Protein AF-A0A7C4CIY7-F1 (afdb_monomer_lite)

Structure (mmCIF, N/CA/C/O backbone):
data_AF-A0A7C4CIY7-F1
#
_entry.id   AF-A0A7C4CIY7-F1
#
loop_
_atom_site.group_PDB
_atom_site.id
_atom_site.type_symbol
_atom_site.label_atom_id
_atom_site.label_alt_id
_atom_site.label_comp_id
_atom_site.label_asym_id
_atom_site.label_entity_id
_atom_site.label_seq_id
_atom_site.pdbx_PDB_ins_code
_atom_site.Cartn_x
_atom_site.Cartn_y
_atom_site.Cartn_z
_atom_site.occupancy
_atom_site.B_iso_or_equiv
_atom_site.auth_seq_id
_atom_site.auth_comp_id
_atom_site.auth_asym_id
_atom_site.auth_atom_id
_atom_site.pdbx_PDB_model_num
ATOM 1 N N . MET A 1 1 ? 24.395 -2.523 17.675 1.00 30.20 1 MET A N 1
ATOM 2 C CA . MET A 1 1 ? 25.020 -1.857 16.516 1.00 30.20 1 MET A CA 1
ATOM 3 C C . MET A 1 1 ? 23.879 -1.523 15.574 1.00 30.20 1 MET A C 1
ATOM 5 O O . MET A 1 1 ? 23.362 -2.413 14.916 1.00 30.20 1 MET A O 1
ATOM 9 N N . GLU A 1 2 ? 23.357 -0.306 15.692 1.00 29.48 2 GLU A N 1
ATOM 10 C CA . GLU A 1 2 ? 22.157 0.151 14.986 1.00 29.48 2 GLU A CA 1
ATOM 11 C C . GLU A 1 2 ? 22.480 0.393 13.511 1.00 29.48 2 GLU A C 1
ATOM 13 O O . GLU A 1 2 ? 23.403 1.140 13.181 1.00 29.48 2 GLU A O 1
ATOM 18 N N . ILE A 1 3 ? 21.722 -0.249 12.625 1.00 30.33 3 ILE A N 1
ATOM 19 C CA . ILE A 1 3 ? 21.785 -0.026 11.183 1.00 30.33 3 ILE A CA 1
ATOM 20 C C . ILE A 1 3 ? 21.101 1.320 10.907 1.00 30.33 3 ILE A C 1
ATOM 22 O O . ILE A 1 3 ? 19.904 1.385 10.664 1.00 30.33 3 ILE A O 1
ATOM 26 N N . LYS A 1 4 ? 21.868 2.415 10.939 1.00 32.00 4 LYS A N 1
ATOM 27 C CA . LYS A 1 4 ? 21.467 3.741 10.421 1.00 32.00 4 LYS A CA 1
ATOM 28 C C . LYS A 1 4 ? 21.505 3.798 8.877 1.00 32.00 4 LYS A C 1
ATOM 30 O O . LYS A 1 4 ? 21.962 4.782 8.305 1.00 32.00 4 LYS A O 1
ATOM 35 N N . GLY A 1 5 ? 21.095 2.722 8.201 1.00 42.28 5 GLY A N 1
ATOM 36 C CA . GLY A 1 5 ? 21.264 2.543 6.750 1.00 42.28 5 GLY A CA 1
ATOM 37 C C . GLY A 1 5 ? 19.981 2.562 5.911 1.00 42.28 5 GLY A C 1
ATOM 38 O O . GLY A 1 5 ? 20.075 2.721 4.702 1.00 42.28 5 GLY A O 1
ATOM 39 N N . ASP A 1 6 ? 18.800 2.416 6.517 1.00 54.28 6 ASP A N 1
ATOM 40 C CA . ASP A 1 6 ? 17.571 2.065 5.779 1.00 54.28 6 ASP A CA 1
ATOM 41 C C . ASP A 1 6 ? 16.813 3.288 5.214 1.00 54.28 6 ASP A C 1
ATOM 43 O O . ASP A 1 6 ? 16.517 3.363 4.021 1.00 54.28 6 ASP A O 1
ATOM 47 N N . GLU A 1 7 ? 16.609 4.338 6.020 1.00 53.19 7 GLU A N 1
ATOM 48 C CA . GLU A 1 7 ? 15.859 5.534 5.586 1.00 53.19 7 GLU A CA 1
ATOM 49 C C . GLU A 1 7 ? 16.530 6.291 4.428 1.00 53.19 7 GLU A C 1
ATOM 51 O O . GLU A 1 7 ? 15.855 6.878 3.579 1.00 53.19 7 GLU A O 1
ATOM 56 N N . ASN A 1 8 ? 17.865 6.259 4.357 1.00 66.75 8 ASN A N 1
ATOM 57 C CA . ASN A 1 8 ? 18.604 6.939 3.297 1.00 66.75 8 ASN A CA 1
ATOM 58 C C . ASN A 1 8 ? 18.444 6.207 1.953 1.00 66.75 8 ASN A C 1
ATOM 60 O O . ASN A 1 8 ? 18.253 6.849 0.923 1.00 66.75 8 ASN A O 1
ATOM 64 N N . CYS A 1 9 ? 18.437 4.870 1.959 1.00 67.62 9 CYS A N 1
ATOM 65 C CA . CYS A 1 9 ? 18.264 4.067 0.748 1.00 67.62 9 CYS A CA 1
ATOM 66 C C . CYS A 1 9 ? 16.842 4.173 0.186 1.00 67.62 9 CYS A C 1
ATOM 68 O O . CYS A 1 9 ? 16.684 4.369 -1.017 1.00 67.62 9 CYS A O 1
ATOM 70 N N . GLN A 1 10 ? 15.806 4.145 1.032 1.00 70.62 10 GLN A N 1
ATOM 71 C CA . GLN A 1 10 ? 14.423 4.331 0.572 1.00 70.62 10 GLN A CA 1
ATOM 72 C C . GLN A 1 10 ? 14.189 5.726 -0.020 1.00 70.62 10 GLN A C 1
ATOM 74 O O . GLN A 1 10 ? 13.543 5.863 -1.062 1.00 70.62 10 GLN A O 1
ATOM 79 N N . LEU A 1 11 ? 14.750 6.770 0.600 1.00 77.88 11 LEU A N 1
ATOM 80 C CA . LEU A 1 11 ? 14.666 8.135 0.079 1.00 77.88 11 LEU A CA 1
ATOM 81 C C . LEU A 1 11 ? 15.401 8.281 -1.261 1.00 77.88 11 LEU A C 1
ATOM 83 O O . LEU A 1 11 ? 14.921 8.980 -2.157 1.00 77.88 11 LEU A O 1
ATOM 87 N N . VAL A 1 12 ? 16.560 7.636 -1.411 1.00 81.44 12 VAL A N 1
ATOM 88 C CA . VAL A 1 12 ? 17.297 7.608 -2.680 1.00 81.44 12 VAL A CA 1
ATOM 89 C C . VAL A 1 12 ? 16.492 6.864 -3.747 1.00 81.44 12 VAL A C 1
ATOM 91 O O . VAL A 1 12 ? 16.321 7.398 -4.840 1.00 81.44 12 VAL A O 1
ATOM 94 N N . LEU A 1 13 ? 15.922 5.699 -3.431 1.00 81.00 13 LEU A N 1
ATOM 95 C CA . LEU A 1 13 ? 15.099 4.936 -4.369 1.00 81.00 13 LEU A CA 1
ATOM 96 C C . LEU A 1 13 ? 13.866 5.731 -4.819 1.00 81.00 13 LEU A C 1
ATOM 98 O O . LEU A 1 13 ? 13.578 5.804 -6.011 1.00 81.00 13 LEU A O 1
ATOM 102 N N . TYR A 1 14 ? 13.191 6.414 -3.892 1.00 82.88 14 TYR A N 1
ATOM 103 C CA . TYR A 1 14 ? 12.088 7.322 -4.208 1.00 82.88 14 TYR A CA 1
ATOM 104 C C . TYR A 1 14 ? 12.504 8.431 -5.188 1.00 82.88 14 TYR A C 1
ATOM 106 O O . TYR A 1 14 ? 11.790 8.707 -6.158 1.00 82.88 14 TYR A O 1
ATOM 114 N N . LYS A 1 15 ? 13.668 9.059 -4.968 1.00 83.38 15 LYS A N 1
ATOM 115 C CA . LYS A 1 15 ? 14.205 10.088 -5.874 1.00 83.38 15 LYS A CA 1
ATOM 116 C C . LYS A 1 15 ? 14.489 9.521 -7.262 1.00 83.38 15 LYS A C 1
ATOM 118 O O . LYS A 1 15 ? 14.136 10.166 -8.245 1.00 83.38 15 LYS A O 1
ATOM 123 N N . ILE A 1 16 ? 15.066 8.321 -7.340 1.00 84.88 16 ILE A N 1
ATOM 124 C CA . ILE A 1 16 ? 15.353 7.646 -8.612 1.00 84.88 16 ILE A CA 1
ATOM 125 C C . ILE A 1 16 ? 14.057 7.362 -9.361 1.00 84.88 16 ILE A C 1
ATOM 127 O O . ILE A 1 16 ? 13.938 7.746 -10.519 1.00 84.88 16 ILE A O 1
ATOM 131 N N . ILE A 1 17 ? 13.066 6.753 -8.706 1.00 84.94 17 ILE A N 1
ATOM 132 C CA . ILE A 1 17 ? 11.775 6.468 -9.338 1.00 84.94 17 ILE A CA 1
ATOM 133 C C . ILE A 1 17 ? 11.135 7.770 -9.831 1.00 84.94 17 ILE A C 1
ATOM 135 O O . ILE A 1 17 ? 10.743 7.858 -10.990 1.00 84.94 17 ILE A O 1
ATOM 139 N N . SER A 1 18 ? 11.113 8.815 -9.002 1.00 84.06 18 SER A N 1
ATOM 140 C CA . SER A 1 18 ? 10.579 10.129 -9.389 1.00 84.06 18 SER A CA 1
ATOM 141 C C . SER A 1 18 ? 11.291 10.706 -10.618 1.00 84.06 18 SER A C 1
ATOM 143 O O . SER A 1 18 ? 10.643 11.211 -11.534 1.00 84.06 18 SER A O 1
ATOM 145 N N . GLN A 1 19 ? 12.621 10.597 -10.670 1.00 83.88 19 GLN A N 1
ATOM 146 C CA . GLN A 1 19 ? 13.422 11.057 -11.800 1.00 83.88 19 GLN A CA 1
ATOM 147 C C . GLN A 1 19 ? 13.138 10.238 -13.066 1.00 83.88 19 GLN A C 1
ATOM 149 O O . GLN A 1 19 ? 12.936 10.819 -14.130 1.00 83.88 19 GLN A O 1
ATOM 154 N N . LEU A 1 20 ? 13.056 8.911 -12.958 1.00 83.38 20 LEU A N 1
ATOM 155 C CA . LEU A 1 20 ? 12.747 8.018 -14.078 1.00 83.38 20 LEU A CA 1
ATOM 156 C C . LEU A 1 20 ? 11.329 8.227 -14.626 1.00 83.38 20 LEU A C 1
ATOM 158 O O . LEU A 1 20 ? 11.098 8.043 -15.820 1.00 83.38 20 LEU A O 1
ATOM 162 N N . LEU A 1 21 ? 10.381 8.623 -13.773 1.00 77.12 21 LEU A N 1
ATOM 163 C CA . LEU A 1 21 ? 9.000 8.897 -14.171 1.00 77.12 21 LEU A CA 1
ATOM 164 C C . LEU A 1 21 ? 8.791 10.292 -14.776 1.00 77.12 21 LEU A C 1
ATOM 166 O O . LEU A 1 21 ? 7.751 10.504 -15.410 1.00 77.12 21 LEU A O 1
ATOM 170 N N . SER A 1 22 ? 9.759 11.203 -14.620 1.00 76.94 22 SER A N 1
ATOM 171 C CA . SER A 1 22 ? 9.732 12.545 -15.213 1.00 76.94 22 SER A CA 1
ATOM 172 C C . SER A 1 22 ? 9.818 12.509 -16.744 1.00 76.94 22 SER A C 1
ATOM 174 O O . SER A 1 22 ? 10.470 11.639 -17.324 1.00 76.94 22 SER A O 1
ATOM 176 N N . GLU A 1 23 ? 9.171 13.472 -17.408 1.00 62.41 23 GLU A N 1
ATOM 177 C CA . GLU A 1 23 ? 9.033 13.528 -18.874 1.00 62.41 23 GLU A CA 1
ATOM 178 C C . GLU A 1 23 ? 10.376 13.556 -19.627 1.00 62.41 23 GLU A C 1
ATOM 180 O O . GLU A 1 23 ? 10.480 13.007 -20.723 1.00 62.41 23 GLU A O 1
ATOM 185 N N . GLU A 1 24 ? 11.436 14.100 -19.019 1.00 60.47 24 GLU A N 1
ATOM 186 C CA . GLU A 1 24 ? 12.780 14.153 -19.613 1.00 60.47 24 GLU A CA 1
ATOM 187 C C . GLU A 1 24 ? 13.412 12.764 -19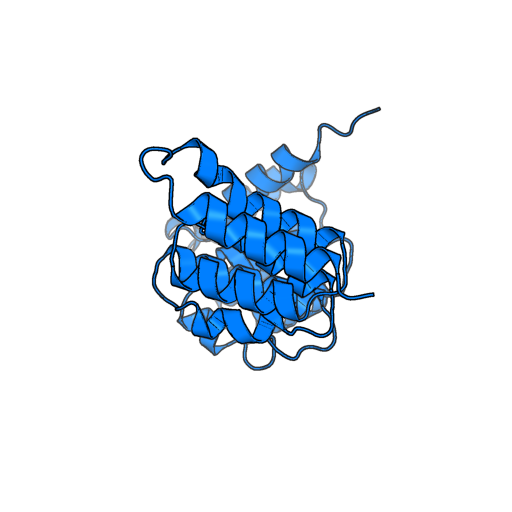.817 1.00 60.47 24 GLU A C 1
ATOM 189 O O . GLU A 1 24 ? 14.207 12.574 -20.739 1.00 60.47 24 GLU A O 1
ATOM 194 N N . CYS A 1 25 ? 13.053 11.771 -18.995 1.00 57.12 25 CYS A N 1
ATOM 195 C CA . CYS A 1 25 ? 13.579 10.406 -19.121 1.00 57.12 25 CYS A CA 1
ATOM 196 C C . CYS A 1 25 ? 12.780 9.541 -20.107 1.00 57.12 25 CYS A C 1
ATOM 198 O O . CYS A 1 25 ? 13.301 8.543 -20.606 1.00 57.12 25 CYS A O 1
ATOM 200 N N . VAL A 1 26 ? 11.543 9.935 -20.432 1.00 56.38 26 VAL A N 1
ATOM 201 C CA . VAL A 1 26 ? 10.580 9.138 -21.217 1.00 56.38 26 VAL A CA 1
ATOM 202 C C . VAL A 1 26 ? 11.045 8.897 -22.658 1.00 56.38 26 VAL A C 1
ATOM 204 O O . VAL A 1 26 ? 10.676 7.896 -23.268 1.00 56.38 26 VAL A O 1
ATOM 207 N N . SER A 1 27 ? 11.902 9.765 -23.198 1.00 60.31 27 SER A N 1
ATOM 208 C CA . SER A 1 27 ? 12.366 9.693 -24.591 1.00 60.31 27 SER A CA 1
ATOM 209 C C . SER A 1 27 ? 13.833 9.281 -24.751 1.00 60.31 27 SER A C 1
ATOM 211 O O . SER A 1 27 ? 14.298 9.116 -25.880 1.00 60.31 27 SER A O 1
ATOM 213 N N . ASN A 1 28 ? 14.576 9.081 -23.654 1.00 70.88 28 ASN A N 1
ATOM 214 C CA . ASN A 1 28 ? 16.027 8.939 -23.722 1.00 70.88 28 ASN A CA 1
ATOM 215 C C . ASN A 1 28 ? 16.561 7.711 -22.962 1.00 70.88 28 ASN A C 1
ATOM 217 O O . ASN A 1 28 ? 16.960 7.780 -21.798 1.00 70.88 28 ASN A O 1
ATOM 221 N N . LYS A 1 29 ? 16.656 6.578 -23.674 1.00 71.19 29 LYS A N 1
ATOM 222 C CA . LYS A 1 29 ? 17.223 5.318 -23.153 1.00 71.19 29 LYS A CA 1
ATOM 223 C C . LYS A 1 29 ? 18.664 5.461 -22.642 1.00 71.19 29 LYS A C 1
ATOM 225 O O . LYS A 1 29 ? 19.045 4.725 -21.733 1.00 71.19 29 LYS A O 1
ATOM 230 N N . SER A 1 30 ? 19.474 6.376 -23.193 1.00 76.12 30 SER A N 1
ATOM 231 C CA . SER A 1 30 ? 20.836 6.597 -22.683 1.00 76.12 30 SER A CA 1
ATOM 232 C C . SER A 1 30 ? 20.806 7.298 -21.328 1.00 76.12 30 SER A C 1
ATOM 234 O O . SER A 1 30 ? 21.545 6.905 -20.431 1.00 76.12 30 SER A O 1
ATOM 236 N N . ARG A 1 31 ? 19.885 8.251 -21.140 1.00 77.75 31 ARG A N 1
ATOM 237 C CA . ARG A 1 31 ? 19.697 8.957 -19.868 1.00 77.75 31 ARG A CA 1
ATOM 238 C C . ARG A 1 31 ? 19.222 8.033 -18.751 1.00 77.75 31 ARG A C 1
ATOM 240 O O . ARG A 1 31 ? 19.728 8.112 -17.638 1.00 77.75 31 ARG A O 1
ATOM 247 N N . VAL A 1 32 ? 18.303 7.119 -19.060 1.00 77.19 32 VAL A N 1
ATOM 248 C CA . VAL A 1 32 ? 17.845 6.078 -18.123 1.00 77.19 32 VAL A CA 1
ATOM 249 C C . VAL A 1 32 ? 19.021 5.212 -17.671 1.00 77.19 32 VAL A C 1
ATOM 251 O O . VAL A 1 32 ? 19.200 4.990 -16.476 1.00 77.19 32 VAL A O 1
ATOM 254 N N . ARG A 1 33 ? 19.872 4.781 -18.611 1.00 77.94 33 ARG A N 1
ATOM 255 C CA . ARG A 1 33 ? 21.068 3.990 -18.296 1.00 77.94 33 ARG A CA 1
ATOM 256 C C . ARG A 1 33 ? 22.074 4.774 -17.451 1.00 77.94 33 ARG A C 1
ATOM 258 O O . ARG A 1 33 ? 22.635 4.206 -16.527 1.00 77.94 33 ARG A O 1
ATOM 265 N N . GLU A 1 34 ? 22.297 6.055 -17.738 1.00 81.12 34 GLU A N 1
ATOM 266 C CA . GLU A 1 34 ? 23.167 6.918 -16.924 1.00 81.12 34 GLU A CA 1
ATOM 267 C C . GLU A 1 34 ? 22.676 7.032 -15.481 1.00 81.12 34 GLU A C 1
ATOM 269 O O . GLU A 1 34 ? 23.475 6.879 -14.559 1.00 81.12 34 GLU A O 1
ATOM 274 N N . ILE A 1 35 ? 21.371 7.267 -15.294 1.00 80.75 35 ILE A N 1
ATOM 275 C CA . ILE A 1 35 ? 20.752 7.335 -13.967 1.00 80.75 35 ILE A CA 1
ATOM 276 C C . ILE A 1 35 ? 20.993 6.011 -13.248 1.00 80.75 35 ILE A C 1
ATOM 278 O O . ILE A 1 35 ? 21.615 6.000 -12.196 1.00 80.75 35 ILE A O 1
ATOM 282 N N . LEU A 1 36 ? 20.584 4.890 -13.842 1.00 80.69 36 LEU A N 1
ATOM 283 C CA . LEU A 1 36 ? 20.678 3.578 -13.203 1.00 80.69 36 LEU A CA 1
ATOM 284 C C . LEU A 1 36 ? 22.125 3.139 -12.921 1.00 80.69 36 LEU A C 1
ATOM 286 O O . LEU A 1 36 ? 22.396 2.598 -11.850 1.00 80.69 36 LEU A O 1
ATOM 290 N N . ASN A 1 37 ? 23.070 3.436 -13.818 1.00 77.94 37 ASN A N 1
ATOM 291 C CA . ASN A 1 37 ? 24.490 3.137 -13.614 1.00 77.94 37 ASN A CA 1
ATOM 292 C C . ASN A 1 37 ? 25.075 3.881 -12.409 1.00 77.94 37 ASN A C 1
ATOM 294 O O . ASN A 1 37 ? 25.895 3.315 -11.692 1.00 77.94 37 ASN A O 1
ATOM 298 N N . GLY A 1 38 ? 24.643 5.123 -12.165 1.00 71.31 38 GLY A N 1
ATOM 299 C CA . GLY A 1 38 ? 25.078 5.908 -11.007 1.00 71.31 38 GLY A CA 1
ATOM 300 C C . GLY A 1 38 ? 24.621 5.340 -9.659 1.00 71.31 38 GLY A C 1
ATOM 301 O O . GLY A 1 38 ? 25.122 5.772 -8.626 1.00 71.31 3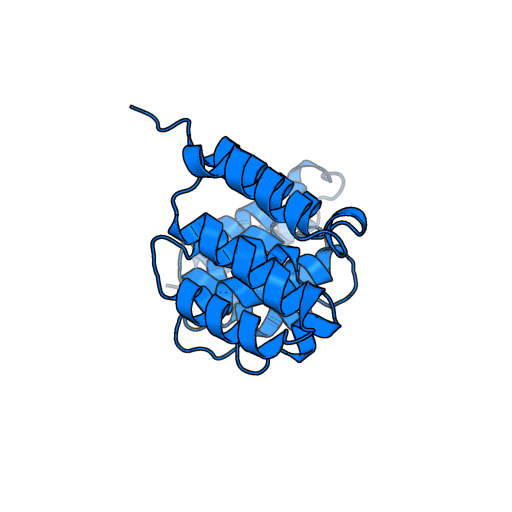8 GLY A O 1
ATOM 302 N N . TYR A 1 39 ? 23.695 4.375 -9.663 1.00 71.88 39 TYR A N 1
ATOM 303 C CA . TYR A 1 39 ? 23.084 3.816 -8.457 1.00 71.88 39 TYR A CA 1
ATOM 304 C C . TYR A 1 39 ? 23.241 2.300 -8.310 1.00 71.88 39 TYR A C 1
ATOM 306 O O . TYR A 1 39 ? 22.797 1.758 -7.300 1.00 71.88 39 TYR A O 1
ATOM 314 N N . ASN A 1 40 ? 23.916 1.623 -9.244 1.00 68.31 40 ASN A N 1
ATOM 315 C CA . ASN A 1 40 ? 24.211 0.187 -9.137 1.00 68.31 40 ASN A CA 1
ATOM 316 C C . ASN A 1 40 ? 25.108 -0.140 -7.924 1.00 68.31 40 ASN A C 1
ATOM 318 O O . ASN A 1 40 ? 25.099 -1.248 -7.403 1.00 68.31 40 ASN A O 1
ATOM 322 N N . GLU A 1 41 ? 25.870 0.843 -7.433 1.00 66.06 41 GLU A N 1
ATOM 323 C CA . GLU A 1 41 ? 26.640 0.719 -6.188 1.00 66.06 41 GLU A CA 1
ATOM 324 C C . GLU A 1 41 ? 25.761 0.832 -4.926 1.00 66.06 41 GLU A C 1
ATOM 326 O O . GLU A 1 41 ? 26.152 0.361 -3.860 1.00 66.06 41 GLU A O 1
ATOM 331 N N . CYS A 1 42 ? 24.577 1.450 -5.030 1.00 68.44 42 CYS A N 1
ATOM 332 C CA . CYS A 1 42 ? 23.646 1.655 -3.915 1.00 68.44 42 CYS A CA 1
ATOM 333 C C . CYS A 1 42 ? 22.561 0.577 -3.8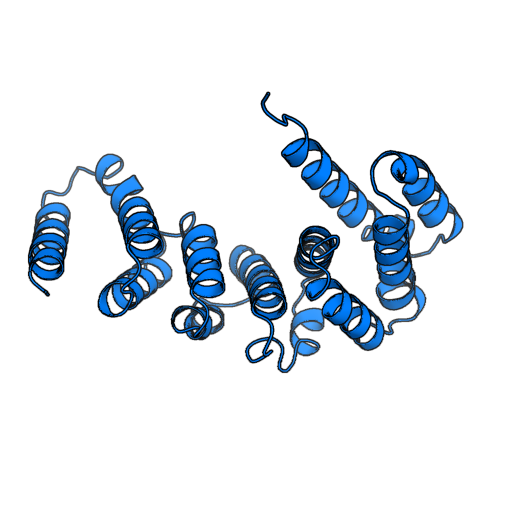37 1.00 68.44 42 CYS A C 1
ATOM 335 O O . CYS A 1 42 ? 22.147 0.206 -2.740 1.00 68.44 42 CYS A O 1
ATOM 337 N N . PHE A 1 43 ? 22.100 0.084 -4.985 1.00 71.12 43 PHE A N 1
ATOM 338 C CA . PHE A 1 43 ? 21.066 -0.937 -5.088 1.00 71.12 43 PHE A CA 1
ATOM 339 C C . PHE A 1 43 ? 21.603 -2.072 -5.949 1.00 71.12 43 PHE A C 1
ATOM 341 O O . PHE A 1 43 ? 22.115 -1.821 -7.035 1.00 71.12 43 PHE A O 1
ATOM 348 N N . GLY A 1 44 ? 21.516 -3.308 -5.454 1.00 81.75 44 GLY A N 1
ATOM 349 C CA . GLY A 1 44 ? 22.017 -4.474 -6.181 1.00 81.75 44 GLY A CA 1
ATOM 350 C C . GLY A 1 44 ? 21.367 -4.645 -7.559 1.00 81.75 44 GLY A C 1
ATOM 351 O O . GLY A 1 44 ? 20.315 -4.067 -7.844 1.00 81.75 44 GLY A O 1
ATOM 352 N N . GLU A 1 45 ? 21.981 -5.490 -8.390 1.00 85.75 45 GLU A N 1
ATOM 353 C CA . GLU A 1 45 ? 21.600 -5.701 -9.797 1.00 85.75 45 GLU A CA 1
ATOM 354 C C . GLU A 1 45 ? 20.102 -5.989 -9.986 1.00 85.75 45 GLU A C 1
ATOM 356 O O . GLU A 1 45 ? 19.491 -5.492 -10.931 1.00 85.75 45 GLU A O 1
ATOM 361 N N . ASP A 1 46 ? 19.483 -6.718 -9.055 1.00 88.12 46 ASP A N 1
ATOM 362 C CA . ASP A 1 46 ? 18.059 -7.062 -9.103 1.00 88.12 46 ASP A CA 1
ATOM 363 C C . ASP A 1 46 ? 17.136 -5.828 -9.045 1.00 88.12 46 ASP A C 1
ATOM 365 O O . ASP A 1 46 ? 16.145 -5.746 -9.775 1.00 88.12 46 ASP A O 1
ATOM 369 N N . VAL A 1 47 ? 17.464 -4.834 -8.209 1.00 86.75 47 VAL A N 1
ATOM 370 C CA . VAL A 1 47 ? 16.679 -3.592 -8.083 1.00 86.75 47 VAL A CA 1
ATOM 371 C C . VAL A 1 47 ? 16.868 -2.724 -9.325 1.00 86.75 47 VAL A C 1
ATOM 373 O O . VAL A 1 47 ? 15.905 -2.164 -9.850 1.00 86.75 47 VAL A O 1
ATOM 376 N N . VAL A 1 48 ? 18.099 -2.647 -9.836 1.00 86.44 48 VAL A N 1
ATOM 377 C CA . VAL A 1 48 ? 18.405 -1.937 -11.086 1.00 86.44 48 VAL A CA 1
ATOM 378 C C . VAL A 1 48 ? 17.677 -2.570 -12.275 1.00 86.44 48 VAL A C 1
ATOM 380 O O . VAL A 1 48 ? 17.142 -1.846 -13.122 1.00 86.44 48 VAL A O 1
ATOM 383 N N . SER A 1 49 ? 17.595 -3.902 -12.322 1.00 88.62 49 SER A N 1
ATOM 384 C CA . SER A 1 49 ? 16.810 -4.626 -13.325 1.00 88.62 49 SER A CA 1
ATOM 385 C C . SER A 1 49 ? 15.330 -4.271 -13.222 1.00 88.62 49 SER A C 1
ATOM 387 O O . SER A 1 49 ? 14.723 -3.905 -14.223 1.00 88.62 49 SER A O 1
ATOM 389 N N . LEU A 1 50 ? 14.759 -4.278 -12.014 1.00 89.19 50 LEU A N 1
ATOM 390 C CA . LEU A 1 50 ? 13.348 -3.947 -11.809 1.00 89.19 50 LEU A CA 1
ATOM 391 C C . LEU A 1 50 ? 13.008 -2.506 -12.232 1.00 89.19 50 LEU A C 1
ATOM 393 O O . LEU A 1 50 ? 11.972 -2.261 -12.851 1.00 89.19 50 LEU A O 1
ATOM 397 N N . LEU A 1 51 ? 13.889 -1.546 -11.939 1.00 88.56 51 LEU A N 1
ATOM 398 C CA . LEU A 1 51 ? 13.737 -0.160 -12.394 1.00 88.56 51 LEU A CA 1
ATOM 399 C C . LEU A 1 51 ? 13.890 -0.028 -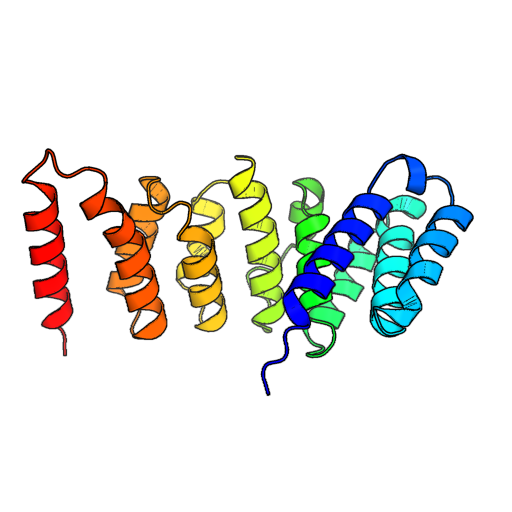13.917 1.00 88.56 51 LEU A C 1
ATOM 401 O O . LEU A 1 51 ? 13.213 0.797 -14.533 1.00 88.56 51 LEU A O 1
ATOM 405 N N . SER A 1 52 ? 14.753 -0.839 -14.533 1.00 85.94 52 SER A N 1
ATOM 406 C CA . SER A 1 52 ? 14.888 -0.897 -15.993 1.00 85.94 52 SER A CA 1
ATOM 407 C C . SER A 1 52 ? 13.607 -1.420 -16.646 1.00 85.94 52 SER A C 1
ATOM 409 O O . SER A 1 52 ? 13.108 -0.793 -17.583 1.00 85.94 52 SER A O 1
ATOM 411 N N . ASP A 1 53 ? 13.043 -2.508 -16.114 1.00 86.50 53 ASP A N 1
ATOM 412 C CA . ASP A 1 53 ? 11.787 -3.106 -16.584 1.00 86.50 53 ASP A CA 1
ATOM 413 C C . ASP A 1 53 ? 10.619 -2.124 -16.450 1.00 86.50 53 ASP A C 1
ATOM 415 O O . ASP A 1 53 ? 9.798 -2.006 -17.362 1.00 86.50 53 ASP A O 1
ATOM 419 N N . MET A 1 54 ? 10.578 -1.361 -15.349 1.00 88.19 54 MET A N 1
ATOM 420 C CA . MET A 1 54 ? 9.593 -0.296 -15.142 1.00 88.19 54 MET A CA 1
ATOM 421 C C . MET A 1 54 ? 9.621 0.703 -16.294 1.00 88.19 54 MET A C 1
ATOM 423 O O . MET A 1 54 ? 8.588 0.990 -16.897 1.00 88.19 54 MET A O 1
ATOM 427 N N . VAL A 1 55 ? 10.796 1.246 -16.609 1.00 82.00 55 VAL A N 1
ATOM 428 C CA . VAL A 1 55 ? 10.919 2.254 -17.664 1.00 82.00 55 VAL A CA 1
ATOM 429 C C . VAL A 1 55 ? 10.586 1.654 -19.028 1.00 82.00 55 VAL A C 1
ATOM 431 O O . VAL A 1 55 ? 9.833 2.260 -19.793 1.00 82.00 55 VAL A O 1
ATOM 434 N N . LEU A 1 56 ? 11.103 0.461 -19.327 1.00 79.25 56 LEU A N 1
ATOM 435 C CA . LEU A 1 56 ? 10.884 -0.202 -20.607 1.00 79.25 56 LEU A CA 1
ATOM 436 C C . LEU A 1 56 ? 9.392 -0.441 -20.864 1.00 79.25 56 LEU A C 1
ATOM 438 O O . LEU A 1 56 ? 8.849 0.037 -21.860 1.00 79.25 56 LEU A O 1
ATOM 442 N N . HIS A 1 57 ? 8.717 -1.127 -19.949 1.00 78.69 57 HIS A N 1
ATOM 443 C CA . HIS A 1 57 ? 7.355 -1.588 -20.185 1.00 78.69 57 HIS A CA 1
ATOM 444 C C . HIS A 1 57 ? 6.306 -0.503 -19.932 1.00 78.69 57 HIS A C 1
ATOM 446 O O . HIS A 1 57 ? 5.334 -0.423 -20.676 1.00 78.69 57 HIS A O 1
ATOM 452 N N . VAL A 1 58 ? 6.487 0.369 -18.933 1.00 73.81 58 VAL A N 1
ATOM 453 C CA . VAL A 1 58 ? 5.490 1.411 -18.626 1.00 73.81 58 VAL A CA 1
ATOM 454 C C . VAL A 1 58 ? 5.629 2.613 -19.556 1.00 73.81 58 VAL A C 1
ATOM 456 O O . VAL A 1 58 ? 4.622 3.147 -20.013 1.00 73.81 58 VAL A O 1
ATOM 459 N N . LYS A 1 59 ? 6.856 3.065 -19.842 1.00 72.50 59 LYS A N 1
ATOM 460 C CA . LYS A 1 59 ? 7.079 4.316 -20.586 1.00 72.50 59 LYS A CA 1
ATOM 461 C C . LYS A 1 59 ? 7.409 4.100 -22.060 1.00 72.50 59 LYS A C 1
ATOM 463 O O . LYS A 1 59 ? 6.952 4.890 -22.878 1.00 72.50 59 LYS A O 1
ATOM 468 N N . CYS A 1 60 ? 8.201 3.084 -22.413 1.00 62.75 60 CYS A N 1
ATOM 469 C CA . CYS A 1 60 ? 8.628 2.898 -23.806 1.00 62.75 60 CYS A CA 1
ATOM 470 C C . CYS A 1 60 ? 7.665 2.037 -24.629 1.00 62.75 60 CYS A C 1
ATOM 472 O O . CYS A 1 60 ? 7.426 2.349 -25.792 1.00 62.75 60 CYS A O 1
ATOM 474 N N . GLU A 1 61 ? 7.154 0.950 -24.055 1.00 73.56 61 GLU A N 1
ATOM 475 C CA . GLU A 1 61 ? 6.340 -0.029 -24.789 1.00 73.56 61 GLU A CA 1
ATOM 476 C C . GLU A 1 61 ? 4.833 0.144 -24.553 1.00 73.56 61 GLU A C 1
ATOM 478 O O . GLU A 1 61 ? 4.033 -0.346 -25.346 1.00 73.56 61 GLU A O 1
ATOM 483 N N . GLY A 1 62 ? 4.433 0.850 -23.487 1.00 75.12 62 GLY A N 1
ATOM 484 C CA . GLY A 1 62 ? 3.024 0.980 -23.095 1.00 75.12 62 GLY A CA 1
ATOM 485 C C . GLY A 1 62 ? 2.404 -0.341 -22.619 1.00 75.12 62 GLY A C 1
ATOM 486 O O . GLY A 1 62 ? 1.187 -0.480 -22.551 1.00 75.12 62 GLY A O 1
ATOM 487 N N . GLU A 1 63 ? 3.230 -1.328 -22.274 1.00 86.19 63 GLU A N 1
ATOM 488 C CA . GLU A 1 63 ? 2.837 -2.664 -21.835 1.00 86.19 63 GLU A CA 1
ATOM 489 C C . GLU A 1 63 ? 2.736 -2.746 -20.305 1.00 86.19 63 GLU A C 1
ATOM 491 O O . GLU A 1 63 ? 3.303 -3.630 -19.656 1.00 86.19 63 GLU A O 1
ATOM 496 N N . VAL A 1 64 ? 1.968 -1.826 -19.717 1.00 88.38 64 VAL A N 1
ATOM 497 C CA . VAL A 1 64 ? 1.767 -1.703 -18.262 1.00 88.38 64 VAL A CA 1
ATOM 498 C C . VAL A 1 64 ? 1.397 -3.042 -17.619 1.00 88.38 64 VAL A C 1
ATOM 500 O O . VAL A 1 64 ? 1.959 -3.412 -16.592 1.00 88.38 64 VAL A O 1
ATOM 503 N N . GLY A 1 65 ? 0.508 -3.820 -18.245 1.00 90.38 65 GLY A N 1
ATOM 504 C CA . GLY A 1 65 ? 0.100 -5.130 -17.730 1.00 90.38 65 GLY A CA 1
ATOM 505 C C . GLY A 1 65 ? 1.252 -6.134 -17.590 1.00 90.38 65 GLY A C 1
ATOM 506 O O . GLY A 1 65 ? 1.279 -6.891 -16.619 1.00 90.38 65 GLY A O 1
ATOM 507 N N . LYS A 1 66 ? 2.234 -6.123 -18.507 1.00 90.12 66 LYS A N 1
ATOM 508 C CA . LYS A 1 66 ? 3.417 -6.995 -18.402 1.00 90.12 66 LYS A CA 1
ATOM 509 C C . LYS A 1 66 ? 4.308 -6.562 -17.249 1.00 90.12 66 LYS A C 1
ATOM 511 O O . LYS A 1 66 ? 4.728 -7.408 -16.462 1.00 90.12 66 LYS A O 1
ATOM 516 N N . PHE A 1 67 ? 4.527 -5.256 -17.101 1.00 93.31 67 PHE A N 1
ATOM 517 C CA . PHE A 1 67 ? 5.283 -4.740 -15.966 1.00 93.31 67 PHE A CA 1
ATOM 518 C C . PHE A 1 67 ? 4.630 -5.104 -14.633 1.00 93.31 67 PHE A C 1
ATOM 520 O O . PHE A 1 67 ? 5.302 -5.576 -13.722 1.00 93.31 67 PHE A O 1
ATOM 527 N N . LEU A 1 68 ? 3.311 -4.945 -14.522 1.00 94.81 68 LEU A N 1
ATOM 528 C CA . LEU A 1 68 ? 2.583 -5.289 -13.303 1.00 94.81 68 LEU A CA 1
ATOM 529 C C . LEU A 1 68 ? 2.667 -6.786 -12.979 1.00 94.81 68 LEU A C 1
ATOM 531 O O . LEU A 1 68 ? 2.729 -7.141 -11.805 1.00 94.81 68 LEU A O 1
ATOM 535 N N . ALA A 1 69 ? 2.729 -7.665 -13.983 1.00 93.75 69 ALA A N 1
ATOM 536 C CA . ALA A 1 69 ? 2.967 -9.090 -13.759 1.00 93.75 69 ALA A CA 1
ATOM 537 C C . ALA A 1 69 ? 4.372 -9.363 -13.189 1.00 93.75 69 ALA A C 1
ATOM 539 O O . ALA A 1 69 ? 4.496 -10.121 -12.227 1.00 93.75 69 ALA A O 1
ATOM 540 N N . ILE A 1 70 ? 5.409 -8.704 -13.724 1.00 94.38 70 ILE A N 1
ATOM 541 C CA . ILE A 1 70 ? 6.782 -8.770 -13.187 1.00 94.38 70 ILE A CA 1
ATOM 542 C C . ILE A 1 70 ? 6.809 -8.246 -11.748 1.00 94.38 70 ILE A C 1
ATOM 544 O O . ILE A 1 70 ? 7.352 -8.888 -10.853 1.00 94.38 70 ILE A O 1
ATOM 548 N N . LEU A 1 71 ? 6.183 -7.097 -11.503 1.00 95.38 71 LEU A N 1
ATOM 549 C CA . LEU A 1 71 ? 6.158 -6.467 -10.190 1.00 95.38 71 LEU A CA 1
ATOM 550 C C . LEU A 1 71 ? 5.444 -7.343 -9.155 1.00 95.38 71 LEU A C 1
ATOM 552 O O . LEU A 1 71 ? 5.915 -7.472 -8.027 1.00 95.38 71 LEU A O 1
ATOM 556 N N . ARG A 1 72 ? 4.344 -7.994 -9.553 1.00 95.94 72 ARG A N 1
ATOM 557 C CA . ARG A 1 72 ? 3.623 -8.958 -8.716 1.00 95.94 72 ARG A CA 1
ATOM 558 C C . ARG A 1 72 ? 4.510 -10.134 -8.322 1.00 95.94 72 ARG A C 1
ATOM 560 O O . ARG A 1 72 ? 4.551 -10.455 -7.141 1.00 95.94 72 ARG A O 1
ATOM 567 N N . ASP A 1 73 ? 5.263 -10.712 -9.261 1.00 95.31 73 ASP A N 1
ATOM 568 C CA . ASP A 1 73 ? 6.266 -11.750 -8.967 1.00 95.31 73 ASP A CA 1
ATOM 569 C C . ASP A 1 73 ? 7.288 -11.261 -7.926 1.00 95.31 73 ASP A C 1
ATOM 571 O O . ASP A 1 73 ? 7.538 -11.935 -6.924 1.00 95.31 73 ASP A O 1
ATOM 575 N N . LYS A 1 74 ? 7.800 -10.031 -8.078 1.00 95.25 74 LYS A N 1
ATOM 576 C CA . LYS A 1 74 ? 8.792 -9.464 -7.145 1.00 95.25 74 LYS A CA 1
ATOM 577 C C . LYS A 1 74 ? 8.254 -9.195 -5.745 1.00 95.25 74 LYS A C 1
ATOM 579 O O . LYS A 1 74 ? 9.027 -9.218 -4.794 1.00 95.25 74 LYS A O 1
ATOM 584 N N . LEU A 1 75 ? 6.945 -9.032 -5.573 1.00 96.19 75 LEU A N 1
ATOM 585 C CA . LEU A 1 75 ? 6.336 -8.900 -4.244 1.00 96.19 75 LEU A CA 1
ATOM 586 C C . LEU A 1 75 ? 6.381 -10.209 -3.433 1.00 96.19 75 LEU A C 1
ATOM 588 O O . LEU A 1 75 ? 6.354 -10.164 -2.195 1.00 96.19 75 LEU A O 1
ATOM 592 N N . HIS A 1 76 ? 6.513 -11.364 -4.095 1.00 93.00 76 HIS A N 1
ATOM 593 C CA . HIS A 1 76 ? 6.756 -12.642 -3.422 1.00 93.00 76 HIS A CA 1
ATOM 594 C C . HIS A 1 76 ? 8.210 -12.779 -2.945 1.00 93.00 76 HIS A C 1
ATOM 596 O O . HIS A 1 76 ? 8.454 -13.424 -1.920 1.00 93.00 76 HIS A O 1
ATOM 602 N N . ASP A 1 77 ? 9.166 -12.133 -3.617 1.00 93.00 77 ASP A N 1
ATOM 603 C CA . ASP A 1 77 ? 10.568 -12.130 -3.205 1.00 93.00 77 ASP A CA 1
ATOM 604 C C . ASP A 1 77 ? 10.784 -11.196 -2.008 1.00 93.00 77 ASP A C 1
ATOM 606 O O . ASP A 1 77 ? 10.696 -9.974 -2.101 1.00 93.00 77 ASP A O 1
ATOM 610 N N . LYS A 1 78 ? 11.130 -11.777 -0.855 1.00 89.50 78 LYS A N 1
ATOM 611 C CA . LYS A 1 78 ? 11.397 -11.024 0.375 1.00 89.50 78 LYS A CA 1
ATOM 612 C C . LYS A 1 78 ? 12.502 -9.969 0.207 1.00 89.50 78 LYS A C 1
ATOM 614 O O . LYS A 1 78 ? 12.485 -9.001 0.957 1.00 89.50 78 LYS A O 1
ATOM 619 N N . LYS A 1 79 ? 13.454 -10.157 -0.713 1.00 89.06 79 LYS A N 1
ATOM 620 C CA . LYS A 1 79 ? 14.560 -9.214 -0.942 1.00 89.06 79 LYS A CA 1
ATOM 621 C C . LYS A 1 79 ? 14.170 -7.989 -1.762 1.00 89.06 79 LYS A C 1
ATOM 623 O O . LYS A 1 79 ? 14.867 -6.996 -1.657 1.00 89.06 79 LYS A O 1
ATOM 628 N N . LEU A 1 80 ? 13.127 -8.096 -2.585 1.00 90.94 80 LEU A N 1
ATOM 629 C CA . LEU A 1 80 ? 12.711 -7.053 -3.534 1.00 90.94 80 LEU A CA 1
ATOM 630 C C . LEU A 1 80 ? 11.335 -6.479 -3.215 1.00 90.94 80 LEU A C 1
ATOM 632 O O . LEU A 1 80 ? 10.841 -5.594 -3.911 1.00 90.94 80 LEU A O 1
ATOM 636 N N . ARG A 1 81 ? 10.670 -7.025 -2.199 1.00 93.62 81 ARG A N 1
ATOM 637 C CA . ARG A 1 81 ? 9.294 -6.692 -1.849 1.00 93.62 81 ARG A CA 1
ATOM 638 C C . ARG A 1 81 ? 9.109 -5.218 -1.535 1.00 93.62 81 ARG A C 1
ATOM 640 O O . ARG A 1 81 ? 8.098 -4.645 -1.943 1.00 93.62 81 ARG A O 1
ATOM 647 N N . ASP A 1 82 ? 10.036 -4.628 -0.793 1.00 90.19 82 ASP A N 1
ATOM 648 C CA . ASP A 1 82 ? 9.904 -3.247 -0.338 1.00 90.19 82 ASP A CA 1
ATOM 649 C C . ASP A 1 82 ? 10.128 -2.287 -1.514 1.00 90.19 82 ASP A C 1
ATOM 651 O O . ASP A 1 82 ? 9.342 -1.359 -1.718 1.00 90.19 82 ASP A O 1
ATOM 655 N N . GLU A 1 83 ? 11.101 -2.586 -2.375 1.00 90.31 83 GLU A N 1
ATOM 656 C CA . GLU A 1 83 ? 11.360 -1.868 -3.621 1.00 90.31 83 GLU A CA 1
ATOM 657 C C . GLU A 1 83 ? 10.188 -1.996 -4.598 1.00 90.31 83 GLU A C 1
ATOM 659 O O . GLU A 1 83 ? 9.715 -0.992 -5.127 1.00 90.31 83 GLU A O 1
ATOM 664 N N . ALA A 1 84 ? 9.660 -3.205 -4.796 1.00 94.44 84 ALA A N 1
ATOM 665 C CA . ALA A 1 84 ? 8.507 -3.450 -5.658 1.00 94.44 84 ALA A CA 1
ATOM 666 C C . ALA A 1 84 ? 7.248 -2.730 -5.147 1.00 94.44 84 ALA A C 1
ATOM 668 O O . ALA A 1 84 ? 6.503 -2.132 -5.928 1.00 94.44 84 ALA A O 1
ATOM 669 N N . THR A 1 85 ? 7.036 -2.726 -3.828 1.00 95.38 85 THR A N 1
ATOM 670 C CA . THR A 1 85 ? 5.942 -1.986 -3.183 1.00 95.38 85 THR A CA 1
ATOM 671 C C . THR A 1 85 ? 6.088 -0.485 -3.412 1.00 95.38 85 THR A C 1
ATOM 673 O O . THR A 1 85 ? 5.109 0.184 -3.752 1.00 95.38 85 THR A O 1
ATOM 676 N N . LEU A 1 86 ? 7.301 0.052 -3.250 1.00 91.50 86 LEU A N 1
ATOM 677 C CA . LEU A 1 86 ? 7.582 1.467 -3.466 1.00 91.50 86 LEU A CA 1
ATOM 678 C C . LEU A 1 86 ? 7.388 1.859 -4.933 1.00 91.50 86 LEU A C 1
ATOM 680 O O . LEU A 1 86 ? 6.743 2.867 -5.204 1.00 91.50 86 LEU A O 1
ATOM 684 N N . ILE A 1 87 ? 7.877 1.049 -5.872 1.00 92.50 87 ILE A N 1
ATOM 685 C CA . ILE A 1 87 ? 7.693 1.274 -7.309 1.00 92.50 87 ILE A CA 1
ATOM 686 C C . ILE A 1 87 ? 6.205 1.303 -7.665 1.00 92.50 87 ILE A C 1
ATOM 688 O O . ILE A 1 87 ? 5.763 2.252 -8.314 1.00 92.50 87 ILE A O 1
ATOM 692 N N . LEU A 1 88 ? 5.410 0.329 -7.199 1.00 94.81 88 LEU A N 1
ATOM 693 C CA . LEU A 1 88 ? 3.967 0.330 -7.458 1.00 94.81 88 LEU A CA 1
ATOM 694 C C . LEU A 1 88 ? 3.299 1.578 -6.891 1.00 94.81 88 LEU A C 1
ATOM 696 O O . LEU A 1 88 ? 2.523 2.234 -7.586 1.00 94.81 88 LEU A O 1
ATOM 700 N N . ARG A 1 89 ? 3.598 1.902 -5.627 1.00 93.75 89 ARG A N 1
ATOM 701 C CA . ARG A 1 89 ? 3.081 3.107 -4.983 1.00 93.75 89 ARG A CA 1
ATOM 702 C C . ARG A 1 89 ? 3.414 4.314 -5.842 1.00 93.75 89 ARG A C 1
ATOM 704 O O . ARG A 1 89 ? 2.532 5.112 -6.119 1.00 93.75 89 ARG A O 1
ATOM 711 N N . GLU A 1 90 ? 4.652 4.450 -6.305 1.00 89.50 90 GLU A N 1
ATOM 712 C CA . GLU A 1 90 ? 5.047 5.633 -7.053 1.00 89.50 90 GLU A CA 1
ATOM 713 C C . GLU A 1 90 ? 4.392 5.757 -8.428 1.00 89.50 90 GLU A C 1
ATOM 715 O O . GLU A 1 90 ? 3.962 6.856 -8.786 1.00 89.50 90 GLU A O 1
ATOM 720 N N . LEU A 1 91 ? 4.216 4.637 -9.124 1.00 89.88 91 LEU A N 1
ATOM 721 C CA . LEU A 1 91 ? 3.504 4.560 -10.398 1.00 89.88 91 LEU A CA 1
ATOM 722 C C . LEU A 1 91 ? 1.999 4.789 -10.283 1.00 89.88 91 LEU A C 1
ATOM 724 O O . LEU A 1 91 ? 1.365 5.128 -11.278 1.00 89.88 91 LEU A O 1
ATOM 728 N N . CYS A 1 92 ? 1.429 4.575 -9.098 1.00 92.56 92 CYS A N 1
ATOM 729 C CA . CYS A 1 92 ? -0.010 4.515 -8.920 1.00 92.56 92 CYS A CA 1
ATOM 730 C C . CYS A 1 92 ? -0.729 5.777 -9.439 1.00 92.56 92 CYS A C 1
ATOM 732 O O . CYS A 1 92 ? -0.458 6.917 -9.036 1.00 92.56 92 CYS A O 1
ATOM 734 N N . SER A 1 93 ? -1.676 5.522 -10.335 1.00 92.50 93 SER A N 1
ATOM 735 C CA . SER A 1 93 ? -2.621 6.448 -10.954 1.00 92.50 93 SER A CA 1
ATOM 736 C C . SER A 1 93 ? -3.967 5.727 -11.098 1.00 92.50 93 SER A C 1
ATOM 738 O O . SER A 1 93 ? -4.029 4.506 -10.924 1.00 92.50 93 SER A O 1
ATOM 740 N N . ARG A 1 94 ? -5.039 6.444 -11.459 1.00 92.50 94 ARG A N 1
ATOM 741 C CA . ARG A 1 94 ? -6.325 5.811 -11.812 1.00 92.50 94 ARG A CA 1
ATOM 742 C C . ARG A 1 94 ? -6.178 4.740 -12.899 1.00 92.50 94 ARG A C 1
ATOM 744 O O . ARG A 1 94 ? -6.706 3.649 -12.744 1.00 92.50 94 ARG A O 1
ATOM 751 N N . GLU A 1 95 ? -5.393 5.019 -13.936 1.00 91.25 95 GLU A N 1
ATOM 752 C CA . GLU A 1 95 ? -5.132 4.065 -15.021 1.00 91.25 95 GLU A CA 1
ATOM 753 C C . GLU A 1 95 ? -4.395 2.814 -14.524 1.00 91.25 95 GLU A C 1
ATOM 755 O O . GLU A 1 95 ? -4.774 1.696 -14.867 1.00 91.25 95 GLU A O 1
ATOM 760 N N . ILE A 1 96 ? -3.362 2.972 -13.686 1.00 93.25 96 ILE A N 1
ATOM 761 C CA . ILE A 1 96 ? -2.670 1.820 -13.092 1.00 93.25 96 ILE A CA 1
ATOM 762 C C . ILE A 1 96 ? -3.633 1.013 -12.222 1.00 93.25 96 ILE A C 1
ATOM 764 O O . ILE A 1 96 ? -3.633 -0.212 -12.311 1.00 93.25 96 ILE A O 1
ATOM 768 N N . LEU A 1 97 ? -4.473 1.676 -11.420 1.00 94.56 97 LEU A N 1
ATOM 769 C CA . LEU A 1 97 ? -5.438 1.009 -10.548 1.00 94.56 97 LEU A CA 1
ATOM 770 C C . LEU A 1 97 ? -6.392 0.097 -11.336 1.00 94.56 97 LEU A C 1
ATOM 772 O O . LEU A 1 97 ? -6.629 -1.032 -10.903 1.00 94.56 97 LEU A O 1
ATOM 776 N N . ASP A 1 98 ? -6.855 0.529 -12.513 1.00 92.62 98 ASP A N 1
ATOM 777 C CA . ASP A 1 98 ? -7.715 -0.274 -13.397 1.00 92.62 98 ASP A CA 1
ATOM 778 C C . ASP A 1 98 ? -7.038 -1.580 -13.863 1.00 92.62 98 ASP A C 1
ATOM 780 O O . ASP A 1 98 ? -7.708 -2.582 -14.133 1.00 92.62 98 ASP A O 1
ATOM 784 N N . HIS A 1 99 ? -5.702 -1.610 -13.899 1.00 93.94 99 HIS A N 1
ATOM 785 C CA . HIS A 1 99 ? -4.915 -2.793 -14.251 1.00 93.94 99 HIS A CA 1
ATOM 786 C C . HIS A 1 99 ? -4.616 -3.720 -13.059 1.00 93.94 99 HIS A C 1
ATOM 788 O O . HIS A 1 99 ? -4.207 -4.864 -13.268 1.00 93.94 99 HIS A O 1
ATOM 794 N N . LEU A 1 100 ? -4.851 -3.296 -11.811 1.00 94.81 100 LEU A N 1
ATOM 795 C CA . LEU A 1 100 ? -4.593 -4.094 -10.597 1.00 94.81 100 LEU A CA 1
ATOM 796 C C . LEU A 1 100 ? -5.752 -5.035 -10.231 1.00 94.81 100 LEU A C 1
ATOM 798 O O . LEU A 1 100 ? -5.925 -5.423 -9.072 1.00 94.81 100 LEU A O 1
ATOM 802 N N . LYS A 1 101 ? -6.568 -5.433 -11.210 1.00 89.25 101 LYS A N 1
ATOM 803 C CA . LYS A 1 101 ? -7.715 -6.315 -10.982 1.00 89.25 101 LYS A CA 1
ATOM 804 C C . LYS A 1 101 ? -7.284 -7.615 -10.289 1.00 89.25 101 LYS A C 1
ATOM 806 O O . LYS A 1 101 ? -6.410 -8.334 -10.771 1.00 89.25 101 LYS A O 1
ATOM 811 N N . GLY A 1 102 ? -7.931 -7.927 -9.166 1.00 92.25 102 GLY A N 1
ATOM 812 C CA . GLY A 1 102 ? -7.674 -9.132 -8.371 1.00 92.25 102 GLY A CA 1
ATOM 813 C C . GLY A 1 102 ? -6.489 -9.035 -7.406 1.00 92.25 102 GLY A C 1
ATOM 814 O O . GLY A 1 102 ? -6.206 -10.012 -6.721 1.00 92.25 102 GLY A O 1
ATOM 815 N N . TRP A 1 103 ? -5.805 -7.889 -7.314 1.00 97.31 103 TRP A N 1
ATOM 816 C CA . TRP A 1 103 ? -4.738 -7.694 -6.325 1.00 97.31 103 TRP A CA 1
ATOM 817 C C . TRP A 1 103 ? -5.274 -7.531 -4.900 1.00 97.31 103 TRP A C 1
ATOM 819 O O . TRP A 1 103 ? -4.571 -7.877 -3.958 1.00 97.31 103 TRP A O 1
ATOM 829 N N . SER A 1 104 ? -6.514 -7.058 -4.734 1.00 95.81 104 SER A N 1
ATOM 830 C CA . SER A 1 104 ? -7.230 -6.999 -3.449 1.00 95.81 104 SER A CA 1
ATOM 831 C C . SER A 1 104 ? -7.431 -8.369 -2.804 1.00 95.81 104 SER A C 1
ATOM 833 O O . SER A 1 104 ? -7.495 -8.462 -1.585 1.00 95.81 104 SER A O 1
ATOM 835 N N . ASP A 1 105 ? -7.498 -9.422 -3.618 1.00 95.44 105 ASP A N 1
ATOM 836 C CA . ASP A 1 105 ? -7.821 -10.792 -3.206 1.00 95.44 105 ASP A CA 1
ATOM 837 C C . ASP A 1 105 ? -6.665 -11.765 -3.486 1.00 95.44 105 ASP A C 1
ATOM 839 O O . ASP A 1 105 ? -6.842 -12.985 -3.459 1.00 95.44 105 ASP A O 1
ATOM 843 N N . ASP A 1 106 ? -5.469 -11.237 -3.779 1.00 97.44 106 ASP A N 1
ATOM 844 C CA . ASP A 1 106 ? -4.268 -12.050 -3.971 1.00 97.44 106 ASP A CA 1
ATOM 845 C C . ASP A 1 106 ? -4.022 -12.922 -2.735 1.00 97.44 106 ASP A C 1
ATOM 847 O O . ASP A 1 106 ? -4.289 -12.489 -1.619 1.00 97.44 106 ASP A O 1
ATOM 851 N N . LEU A 1 107 ? -3.487 -14.132 -2.892 1.00 96.31 107 LEU A N 1
ATOM 852 C CA . LEU A 1 107 ? -3.156 -14.998 -1.759 1.00 96.31 107 LEU A CA 1
ATOM 853 C C . LEU A 1 107 ? -2.012 -14.428 -0.905 1.00 96.31 107 LEU A C 1
ATOM 855 O O . LEU A 1 107 ? -2.032 -14.562 0.322 1.00 96.31 107 LEU A O 1
ATOM 859 N N . GLU A 1 108 ? -1.045 -13.759 -1.528 1.00 97.12 108 GLU A N 1
ATOM 860 C CA . GLU A 1 108 ? 0.129 -13.192 -0.880 1.00 97.12 108 GLU A CA 1
ATOM 861 C C . GLU A 1 108 ? -0.200 -11.835 -0.233 1.00 97.12 108 GLU A C 1
ATOM 863 O O . GLU A 1 108 ? -0.496 -10.858 -0.929 1.00 97.12 108 GLU A O 1
ATOM 868 N N . PRO A 1 109 ? -0.087 -11.705 1.105 1.00 98.00 109 PRO A N 1
ATOM 869 C CA . PRO A 1 109 ? -0.355 -10.443 1.793 1.00 98.00 109 PRO A CA 1
ATOM 870 C C . PRO A 1 109 ? 0.506 -9.284 1.291 1.00 98.00 109 PRO A C 1
ATOM 872 O O . PRO A 1 109 ? 0.083 -8.137 1.356 1.00 98.00 109 PRO A O 1
ATOM 875 N N . SER A 1 110 ? 1.710 -9.573 0.800 1.00 97.94 110 SER A N 1
ATOM 876 C CA . SER A 1 110 ? 2.634 -8.570 0.267 1.00 97.94 110 SER A CA 1
ATOM 877 C C . SER A 1 110 ? 2.079 -7.886 -0.989 1.00 97.94 110 SER A C 1
ATOM 879 O O . SER A 1 110 ? 2.213 -6.673 -1.131 1.00 97.94 110 SER A O 1
ATOM 881 N N . VAL A 1 111 ? 1.367 -8.630 -1.845 1.00 98.31 111 VAL A N 1
ATOM 882 C CA . VAL A 1 111 ? 0.668 -8.073 -3.015 1.00 98.31 111 VAL A CA 1
ATOM 883 C C . VAL A 1 111 ? -0.496 -7.187 -2.576 1.00 98.31 111 VAL A C 1
ATOM 885 O O . VAL A 1 111 ? -0.626 -6.055 -3.045 1.00 98.31 111 VAL A O 1
ATOM 888 N N . ARG A 1 112 ? -1.288 -7.649 -1.600 1.00 98.50 112 ARG A N 1
ATOM 889 C CA . ARG A 1 112 ? -2.407 -6.869 -1.042 1.00 98.50 112 ARG A CA 1
ATOM 890 C C . ARG A 1 112 ? -1.940 -5.595 -0.328 1.00 98.50 112 ARG A C 1
ATOM 892 O O . ARG A 1 112 ? -2.586 -4.558 -0.436 1.00 98.50 112 ARG A O 1
ATOM 899 N N . ILE A 1 113 ? -0.790 -5.632 0.352 1.00 98.62 113 ILE A N 1
ATOM 900 C CA . ILE A 1 113 ? -0.150 -4.445 0.947 1.00 98.62 113 ILE A CA 1
ATOM 901 C C . ILE A 1 113 ? 0.306 -3.465 -0.139 1.00 98.62 113 ILE A C 1
ATOM 903 O O . ILE A 1 113 ? 0.113 -2.261 0.016 1.00 98.62 113 ILE A O 1
ATOM 907 N N . ALA A 1 114 ? 0.888 -3.940 -1.239 1.00 98.12 114 ALA A N 1
ATOM 908 C CA . ALA A 1 114 ? 1.280 -3.058 -2.336 1.00 98.12 114 ALA A CA 1
ATOM 909 C C . ALA A 1 114 ? 0.055 -2.392 -2.988 1.00 98.12 114 ALA A C 1
ATOM 911 O O . ALA A 1 114 ? 0.057 -1.179 -3.213 1.00 98.12 114 ALA A O 1
ATOM 912 N N . TYR A 1 115 ? -1.025 -3.152 -3.195 1.00 98.44 115 TYR A N 1
ATOM 913 C CA . TYR A 1 115 ? -2.317 -2.627 -3.643 1.00 98.44 115 TYR A CA 1
ATOM 914 C C . TYR A 1 115 ? -2.873 -1.565 -2.683 1.00 98.44 115 TYR A C 1
ATOM 916 O O . TYR A 1 115 ? -3.216 -0.463 -3.109 1.00 98.44 115 TYR A O 1
ATOM 924 N N . LEU A 1 116 ? -2.856 -1.840 -1.375 1.00 98.50 116 LEU A N 1
ATOM 925 C CA . LEU A 1 116 ? -3.214 -0.877 -0.334 1.00 98.50 116 LEU A CA 1
ATOM 926 C C . LEU A 1 116 ? -2.389 0.415 -0.435 1.00 98.50 116 LEU A C 1
ATOM 928 O O . LEU A 1 116 ? -2.941 1.507 -0.346 1.00 98.50 116 LEU A O 1
ATOM 932 N N . LYS A 1 117 ? -1.067 0.320 -0.624 1.00 97.44 117 LYS A N 1
ATOM 933 C CA . LYS A 1 117 ? -0.191 1.498 -0.751 1.00 97.44 117 LYS A CA 1
ATOM 934 C C . LYS A 1 117 ? -0.495 2.315 -2.008 1.00 97.44 117 LYS A C 1
ATOM 936 O O . LYS A 1 117 ? -0.413 3.539 -1.947 1.00 97.44 117 LYS A O 1
ATOM 941 N N . CYS A 1 118 ? -0.881 1.667 -3.107 1.00 97.19 118 CYS A N 1
ATOM 942 C CA . CYS A 1 118 ? -1.393 2.344 -4.299 1.00 97.19 118 CYS A CA 1
ATOM 943 C C . CYS A 1 118 ? -2.699 3.097 -3.980 1.00 97.19 118 CYS A C 1
ATOM 945 O O . CYS A 1 118 ? -2.763 4.310 -4.180 1.00 97.19 118 CYS A O 1
ATOM 947 N N . LEU A 1 119 ? -3.692 2.431 -3.377 1.00 98.06 119 LEU A N 1
ATOM 948 C CA . LEU A 1 119 ? -4.949 3.075 -2.973 1.00 98.06 119 LEU A CA 1
ATOM 949 C C . LEU A 1 119 ? -4.729 4.263 -2.029 1.00 98.06 119 LEU A C 1
ATOM 951 O O . LEU A 1 119 ? -5.312 5.319 -2.240 1.00 98.06 119 LEU A O 1
ATOM 955 N N . LEU A 1 120 ? -3.858 4.125 -1.029 1.00 97.50 120 LEU A N 1
ATOM 956 C CA . LEU A 1 120 ? -3.540 5.203 -0.091 1.00 97.50 120 LEU A CA 1
ATOM 957 C C . LEU A 1 120 ? -2.940 6.420 -0.794 1.00 97.50 120 LEU A C 1
ATOM 959 O O . LEU A 1 120 ? -3.332 7.542 -0.503 1.00 97.50 120 LEU A O 1
ATOM 963 N N . LYS A 1 121 ? -2.058 6.217 -1.780 1.00 95.50 121 LYS A N 1
ATOM 964 C CA . LYS A 1 121 ? -1.522 7.334 -2.564 1.00 95.50 121 LYS A CA 1
ATOM 965 C C . LYS A 1 121 ? -2.619 8.078 -3.330 1.00 95.50 121 LYS A C 1
ATOM 967 O O . LYS A 1 121 ? -2.564 9.300 -3.447 1.00 95.50 121 LYS A O 1
ATOM 972 N N . LEU A 1 122 ? -3.604 7.358 -3.864 1.00 96.94 122 LEU A N 1
ATOM 973 C CA . LEU A 1 122 ? -4.755 7.972 -4.529 1.00 96.94 122 LEU A CA 1
ATOM 974 C C . LEU A 1 122 ? -5.698 8.643 -3.520 1.00 96.94 122 LEU A C 1
ATOM 976 O O . LEU A 1 122 ? -6.250 9.700 -3.813 1.00 96.94 122 LEU A O 1
ATOM 980 N N . PHE A 1 123 ? -5.847 8.075 -2.323 1.00 97.31 123 PHE A N 1
ATOM 981 C CA . PHE A 1 123 ? -6.641 8.643 -1.235 1.00 97.31 123 PHE A CA 1
ATOM 982 C C . PHE A 1 123 ? -6.043 9.967 -0.739 1.00 97.31 123 PHE A C 1
ATOM 984 O O . PHE A 1 123 ? -6.769 10.947 -0.562 1.00 97.31 123 PHE A O 1
ATOM 991 N N . ASP A 1 124 ? -4.715 10.043 -0.615 1.00 95.62 124 ASP A N 1
ATOM 992 C CA . ASP A 1 124 ? -3.985 11.269 -0.264 1.00 95.62 124 ASP A CA 1
ATOM 993 C C . ASP A 1 124 ? -4.239 12.398 -1.268 1.00 95.62 124 ASP A C 1
ATOM 995 O O . ASP A 1 124 ? -4.276 13.574 -0.904 1.00 95.62 124 ASP A O 1
ATOM 999 N N . ARG A 1 125 ? -4.455 12.037 -2.537 1.00 95.44 125 ARG A N 1
ATOM 1000 C CA . ARG A 1 125 ? -4.782 12.957 -3.635 1.00 95.44 125 ARG A CA 1
ATOM 1001 C C . ARG A 1 125 ? -6.280 13.248 -3.766 1.00 95.44 125 ARG A C 1
ATOM 1003 O O . ARG A 1 125 ? -6.659 14.059 -4.606 1.00 95.44 125 ARG A O 1
ATOM 1010 N N . GLY A 1 126 ? -7.129 12.599 -2.966 1.00 95.62 126 GLY A N 1
ATOM 1011 C CA . GLY A 1 126 ? -8.588 12.696 -3.067 1.00 95.62 126 GLY A CA 1
ATOM 1012 C C . GLY A 1 126 ? -9.168 12.040 -4.324 1.00 95.62 126 GLY A C 1
ATOM 1013 O O . GLY A 1 126 ? -10.288 12.353 -4.717 1.00 95.62 126 GLY A O 1
ATOM 1014 N N . GLU A 1 127 ? -8.413 11.157 -4.980 1.00 96.69 127 GLU A N 1
ATOM 1015 C CA . GLU A 1 127 ? -8.849 10.467 -6.194 1.00 96.69 127 GLU A CA 1
ATOM 1016 C C . GLU A 1 127 ? -9.714 9.242 -5.885 1.00 96.69 127 GLU A C 1
ATOM 1018 O O . GLU A 1 127 ? -10.537 8.882 -6.720 1.00 96.69 127 GLU A O 1
ATOM 1023 N N . VAL A 1 128 ? -9.551 8.615 -4.718 1.00 96.88 128 VAL A N 1
ATOM 1024 C CA . VAL A 1 128 ? -10.364 7.489 -4.214 1.00 96.88 128 VAL A CA 1
ATOM 1025 C C . VAL A 1 128 ? -10.845 7.785 -2.793 1.00 96.88 128 VAL A C 1
ATOM 1027 O O . VAL A 1 128 ? -10.282 8.654 -2.121 1.00 96.88 128 VAL A O 1
ATOM 1030 N N . GLY A 1 129 ? -11.885 7.087 -2.342 1.00 97.06 129 GLY A N 1
ATOM 1031 C CA . GLY A 1 129 ? -12.509 7.324 -1.043 1.00 97.06 129 GLY A CA 1
ATOM 1032 C C . GLY A 1 129 ? -12.119 6.300 0.023 1.00 97.06 129 GLY A C 1
ATOM 1033 O O . GLY A 1 129 ? -11.351 5.364 -0.209 1.00 97.06 129 GLY A O 1
ATOM 1034 N N . ILE A 1 130 ? -12.665 6.469 1.231 1.00 97.94 130 ILE A N 1
ATOM 1035 C CA . ILE A 1 130 ? -12.455 5.510 2.330 1.00 97.94 130 ILE A CA 1
ATOM 1036 C C . ILE A 1 130 ? -13.091 4.147 2.017 1.00 97.94 130 ILE A C 1
ATOM 1038 O O . ILE A 1 130 ? -12.667 3.111 2.530 1.00 97.94 130 ILE A O 1
ATOM 1042 N N . GLU A 1 131 ? -14.128 4.143 1.185 1.00 97.50 131 GLU A N 1
ATOM 1043 C CA . GLU A 1 131 ? -14.867 2.974 0.730 1.00 97.50 131 GLU A CA 1
ATOM 1044 C C . GLU A 1 131 ? -13.977 2.004 -0.049 1.00 97.50 131 GLU A C 1
ATOM 1046 O O . GLU A 1 131 ? -14.133 0.797 0.112 1.00 97.50 131 GLU A O 1
ATOM 1051 N N . ASP A 1 132 ? -12.988 2.511 -0.791 1.00 96.56 132 ASP A N 1
ATOM 1052 C CA . ASP A 1 132 ? -12.011 1.694 -1.516 1.00 96.56 132 ASP A CA 1
ATOM 1053 C C . ASP A 1 132 ? -11.020 1.004 -0.559 1.00 96.56 132 ASP A C 1
ATOM 1055 O O . ASP A 1 132 ? -10.525 -0.089 -0.832 1.00 96.56 132 ASP A O 1
ATOM 1059 N N . LEU A 1 133 ? -10.749 1.616 0.599 1.00 97.75 133 LEU A N 1
ATOM 1060 C CA . LEU A 1 133 ? -9.840 1.091 1.625 1.00 97.75 133 LEU A CA 1
ATOM 1061 C C . LEU A 1 133 ? -10.539 0.155 2.622 1.00 97.75 133 LEU A C 1
ATOM 1063 O O . LEU A 1 133 ? -9.900 -0.716 3.214 1.00 97.75 133 LEU A O 1
ATOM 1067 N N . THR A 1 134 ? -11.848 0.328 2.814 1.00 97.25 134 THR A N 1
ATOM 1068 C CA . THR A 1 134 ? -12.650 -0.381 3.824 1.00 97.25 134 THR A CA 1
ATOM 1069 C C . THR A 1 134 ? -12.556 -1.911 3.728 1.00 97.25 134 THR A C 1
ATOM 1071 O O . THR A 1 134 ? -12.397 -2.536 4.777 1.00 97.25 134 THR A O 1
ATOM 1074 N N . PRO A 1 135 ? -12.571 -2.553 2.540 1.00 96.19 135 PRO A N 1
ATOM 1075 C CA . PRO A 1 135 ? -12.426 -4.008 2.444 1.00 96.19 135 PRO A CA 1
ATOM 1076 C C . PRO A 1 135 ? -11.144 -4.546 3.101 1.00 96.19 135 PRO A C 1
ATOM 1078 O O . PRO A 1 135 ? -11.150 -5.617 3.704 1.00 96.19 135 PRO A O 1
ATOM 1081 N N . LEU A 1 136 ? -10.051 -3.777 3.061 1.00 97.50 136 LEU A N 1
ATOM 1082 C CA . LEU A 1 136 ? -8.753 -4.177 3.619 1.00 97.50 136 LEU A CA 1
ATOM 1083 C C . LEU A 1 136 ? -8.707 -4.077 5.152 1.00 97.50 136 LEU A C 1
ATOM 1085 O O . LEU A 1 136 ? -7.799 -4.621 5.784 1.00 97.50 136 LEU A O 1
ATOM 1089 N N . ALA A 1 137 ? -9.695 -3.426 5.772 1.00 96.94 137 ALA A N 1
ATOM 1090 C CA . ALA A 1 137 ? -9.850 -3.383 7.224 1.00 96.94 137 ALA A CA 1
ATOM 1091 C C . ALA A 1 137 ? -10.290 -4.731 7.810 1.00 96.94 137 ALA A C 1
ATOM 1093 O O . ALA A 1 137 ? -10.065 -4.990 8.992 1.00 96.94 137 ALA A O 1
ATOM 1094 N N . GLU A 1 138 ? -10.874 -5.598 6.982 1.00 95.00 138 GLU A N 1
ATOM 1095 C CA . GLU A 1 138 ? -11.297 -6.953 7.339 1.00 95.00 138 GLU A CA 1
ATOM 1096 C C . GLU A 1 138 ? -10.382 -8.027 6.729 1.00 95.00 138 GLU A C 1
ATOM 1098 O O . GLU A 1 138 ? -10.689 -9.217 6.808 1.00 95.00 138 GLU A O 1
ATOM 1103 N N . ASP A 1 139 ? -9.238 -7.630 6.154 1.00 98.31 139 ASP A N 1
ATOM 1104 C CA . ASP A 1 139 ? -8.320 -8.554 5.485 1.00 98.31 139 ASP A CA 1
ATOM 1105 C C . ASP A 1 139 ? -7.926 -9.713 6.417 1.00 98.31 139 ASP A C 1
ATOM 1107 O O . ASP A 1 139 ? -7.587 -9.474 7.584 1.00 98.31 139 ASP A O 1
ATOM 1111 N N . PRO A 1 140 ? -7.915 -10.974 5.944 1.00 97.12 140 PRO A N 1
ATOM 1112 C CA . PRO A 1 140 ? -7.564 -12.122 6.781 1.00 97.12 140 PRO A CA 1
ATOM 1113 C C . PRO A 1 140 ? -6.142 -12.028 7.356 1.00 97.12 140 PRO A C 1
ATOM 1115 O O . PRO A 1 140 ? -5.869 -12.540 8.446 1.00 97.12 140 PRO A O 1
ATOM 1118 N N . SER A 1 141 ? -5.228 -11.350 6.659 1.00 98.12 141 SER A N 1
ATOM 1119 C CA . SER A 1 141 ? -3.866 -11.126 7.117 1.00 98.12 141 SER A CA 1
ATOM 1120 C C . SER A 1 141 ? -3.793 -9.943 8.086 1.00 98.12 141 SER A C 1
ATOM 1122 O O . SER A 1 141 ? -4.031 -8.796 7.701 1.00 98.12 141 SER A O 1
ATOM 1124 N N . PRO A 1 142 ? -3.319 -10.162 9.323 1.00 98.12 142 PRO A N 1
ATOM 1125 C CA . PRO A 1 142 ? -3.094 -9.073 10.270 1.00 98.12 142 PRO A CA 1
ATOM 1126 C C . PRO A 1 142 ? -2.039 -8.074 9.784 1.00 98.12 142 PRO A C 1
ATOM 1128 O O . PRO A 1 142 ? -2.076 -6.917 10.180 1.00 98.12 142 PRO A O 1
ATOM 1131 N N . LYS A 1 143 ? -1.120 -8.483 8.897 1.00 97.75 143 LYS A N 1
ATOM 1132 C CA . LYS A 1 143 ? -0.117 -7.573 8.325 1.00 97.75 143 LYS A CA 1
ATOM 1133 C C . LYS A 1 143 ? -0.753 -6.516 7.421 1.00 97.75 143 LYS A C 1
ATOM 1135 O O . LYS A 1 143 ? -0.310 -5.375 7.440 1.00 97.75 143 LYS A O 1
ATOM 1140 N N . VAL A 1 144 ? -1.787 -6.887 6.661 1.00 98.56 144 VAL A N 1
ATOM 1141 C CA . VAL A 1 144 ? -2.522 -5.951 5.795 1.00 98.56 144 VAL A CA 1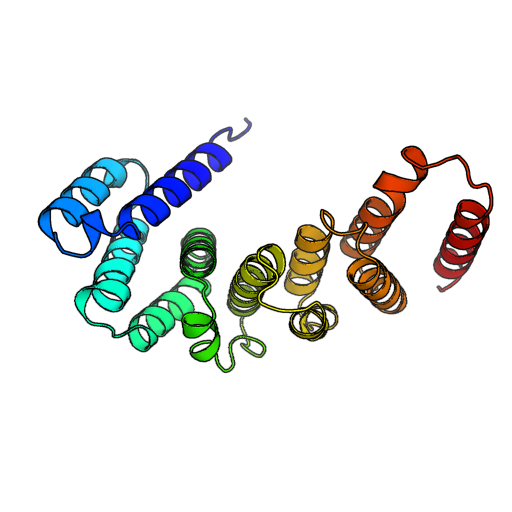
ATOM 1142 C C . VAL A 1 144 ? -3.310 -4.971 6.660 1.00 98.56 144 VAL A C 1
ATOM 1144 O O . VAL A 1 144 ? -3.176 -3.762 6.490 1.00 98.56 144 VAL A O 1
ATOM 1147 N N . ARG A 1 145 ? -4.041 -5.478 7.662 1.00 98.56 145 ARG A N 1
ATOM 1148 C CA . ARG A 1 145 ? -4.800 -4.635 8.600 1.00 98.56 145 ARG A CA 1
ATOM 1149 C C . ARG A 1 145 ? -3.903 -3.683 9.395 1.00 98.56 145 ARG A C 1
ATOM 1151 O O . ARG A 1 145 ? -4.245 -2.515 9.557 1.00 98.56 145 ARG A O 1
ATOM 1158 N N . LEU A 1 146 ? -2.733 -4.151 9.840 1.00 98.50 146 LEU A N 1
ATOM 1159 C CA . LEU A 1 146 ? -1.720 -3.314 10.487 1.00 98.50 146 LEU A CA 1
ATOM 1160 C C . LEU A 1 146 ? -1.198 -2.227 9.540 1.00 98.50 146 LEU A C 1
ATOM 1162 O O . LEU A 1 146 ? -1.101 -1.071 9.943 1.00 98.50 146 LEU A O 1
ATOM 1166 N N . ALA A 1 147 ? -0.887 -2.574 8.287 1.00 98.00 147 ALA A N 1
ATOM 1167 C CA . ALA A 1 147 ? -0.428 -1.610 7.288 1.00 98.00 147 ALA A CA 1
ATOM 1168 C C . ALA A 1 147 ? -1.491 -0.541 6.987 1.00 98.00 147 ALA A C 1
ATOM 1170 O O . ALA A 1 147 ? -1.141 0.633 6.843 1.00 98.00 147 ALA A O 1
ATOM 1171 N N . LEU A 1 148 ? -2.772 -0.925 6.933 1.00 98.50 148 LEU A N 1
ATOM 1172 C CA . LEU A 1 148 ? -3.892 0.001 6.763 1.00 98.50 148 LEU A CA 1
ATOM 1173 C C . LEU A 1 148 ? -3.988 0.949 7.955 1.00 98.50 148 LEU A C 1
ATOM 1175 O O . LEU A 1 148 ? -3.940 2.161 7.761 1.00 98.50 148 LEU A O 1
ATOM 1179 N N . ALA A 1 149 ? -4.055 0.402 9.174 1.00 98.12 149 ALA A N 1
ATOM 1180 C CA . ALA A 1 149 ? -4.129 1.193 10.397 1.00 98.12 149 ALA A CA 1
ATOM 1181 C C . ALA A 1 149 ? -2.957 2.176 10.491 1.00 98.12 149 ALA A C 1
ATOM 1183 O O . ALA A 1 149 ? -3.176 3.372 10.626 1.00 98.12 149 ALA A O 1
ATOM 1184 N N . SER A 1 150 ? -1.727 1.690 10.306 1.00 97.38 150 SER A N 1
ATOM 1185 C CA . SER A 1 150 ? -0.517 2.515 10.345 1.00 97.38 150 SER A CA 1
ATOM 1186 C C . SER A 1 150 ? -0.527 3.642 9.323 1.00 97.38 150 SER A C 1
ATOM 1188 O O . SER A 1 150 ? -0.117 4.751 9.650 1.00 97.38 150 SER A O 1
ATOM 1190 N N . SER A 1 151 ? -0.985 3.373 8.100 1.00 96.19 151 SER A N 1
ATOM 1191 C CA . SER A 1 151 ? -0.982 4.388 7.046 1.00 96.19 151 SER A CA 1
ATOM 1192 C C . SER A 1 151 ? -2.094 5.414 7.239 1.00 96.19 151 SER A C 1
ATOM 1194 O O . SER A 1 151 ? -1.880 6.590 6.986 1.00 96.19 151 SER A O 1
ATOM 1196 N N . LEU A 1 152 ? -3.264 4.991 7.723 1.00 97.00 152 LEU A N 1
ATOM 1197 C CA . LEU A 1 152 ? -4.385 5.890 7.987 1.00 97.00 152 LEU A CA 1
ATOM 1198 C C . LEU A 1 152 ? -4.254 6.667 9.301 1.00 97.00 152 LEU A C 1
ATOM 1200 O O . LEU A 1 152 ? -5.011 7.612 9.504 1.00 97.00 152 LEU A O 1
ATOM 1204 N N . SER A 1 153 ? -3.306 6.327 10.182 1.00 95.75 153 SER A N 1
ATOM 1205 C CA . SER A 1 153 ? -3.120 7.031 11.459 1.00 95.75 153 SER A CA 1
ATOM 1206 C C . SER A 1 153 ? -2.907 8.537 11.292 1.00 95.75 153 SER A C 1
ATOM 1208 O O . SER A 1 153 ? -3.363 9.307 12.131 1.00 95.75 153 SER A O 1
ATOM 1210 N N . ILE A 1 154 ? -2.260 8.966 10.203 1.00 93.25 154 ILE A N 1
ATOM 1211 C CA . ILE A 1 154 ? -2.031 10.390 9.905 1.00 93.25 154 ILE A CA 1
ATOM 1212 C C . ILE A 1 154 ? -3.290 11.126 9.421 1.00 93.25 154 ILE A C 1
ATOM 1214 O O . ILE A 1 154 ? -3.250 12.341 9.271 1.00 93.25 154 ILE A O 1
ATOM 1218 N N . HIS A 1 155 ? -4.368 10.388 9.146 1.00 94.75 155 HIS A N 1
ATOM 1219 C CA . HIS A 1 155 ? -5.669 10.892 8.704 1.00 94.75 155 HIS A CA 1
ATOM 1220 C C . HIS A 1 155 ? -6.767 10.635 9.741 1.00 94.75 155 HIS A C 1
ATOM 1222 O O . HIS A 1 155 ? -7.953 10.702 9.417 1.00 94.75 155 HIS A O 1
ATOM 1228 N N . ALA A 1 156 ? -6.402 10.286 10.978 1.00 93.12 156 ALA A N 1
ATOM 1229 C CA . ALA A 1 156 ? -7.351 9.919 12.027 1.00 93.12 156 ALA A CA 1
ATOM 1230 C C . ALA A 1 156 ? -8.322 11.057 12.401 1.00 93.12 156 ALA A C 1
ATOM 1232 O O . ALA A 1 156 ? -9.374 10.798 12.987 1.00 93.12 156 ALA A O 1
ATOM 1233 N N . GLU A 1 157 ? -7.992 12.303 12.052 1.00 89.69 157 GLU A N 1
ATOM 1234 C CA . GLU A 1 157 ? -8.851 13.479 12.187 1.00 89.69 157 GLU A CA 1
ATOM 1235 C C . GLU A 1 157 ? -10.022 13.500 11.200 1.00 89.69 157 GLU A C 1
ATOM 1237 O O . GLU A 1 157 ? -11.017 14.183 11.447 1.00 89.69 157 GLU A O 1
ATOM 1242 N N . ARG A 1 158 ? -9.925 12.770 10.085 1.00 94.31 158 ARG A N 1
ATOM 1243 C CA . ARG A 1 158 ? -11.014 12.673 9.117 1.00 94.31 158 ARG A CA 1
ATOM 1244 C C . ARG A 1 158 ? -12.109 11.775 9.678 1.00 94.31 158 ARG A C 1
ATOM 1246 O O . ARG A 1 158 ? -11.854 10.635 10.069 1.00 94.31 158 ARG A O 1
ATOM 1253 N N . GLU A 1 159 ? -13.345 12.264 9.702 1.00 95.25 159 GLU A N 1
ATOM 1254 C CA . GLU A 1 159 ? -14.462 11.558 10.342 1.00 95.25 159 GLU A CA 1
ATOM 1255 C C . GLU A 1 159 ? -14.720 10.178 9.719 1.00 95.25 159 GLU A C 1
ATOM 1257 O O . GLU A 1 159 ? -15.100 9.225 10.397 1.00 95.25 159 GLU A O 1
ATOM 1262 N N . GLU A 1 160 ? -14.506 10.032 8.417 1.00 96.50 160 GLU A N 1
ATOM 1263 C CA . GLU A 1 160 ? -14.601 8.758 7.720 1.00 96.50 160 GLU A CA 1
ATOM 1264 C C . GLU A 1 160 ? -13.518 7.748 8.140 1.00 96.50 160 GLU A C 1
ATOM 1266 O O . GLU A 1 160 ? -13.840 6.581 8.372 1.00 96.50 160 GLU A O 1
ATOM 1271 N N . VAL A 1 161 ? -12.278 8.196 8.360 1.00 97.81 161 VAL A N 1
ATOM 1272 C CA . VAL A 1 161 ? -11.185 7.355 8.878 1.00 97.81 161 VAL A CA 1
ATOM 1273 C C . VAL A 1 161 ? -11.447 6.992 10.336 1.00 97.81 161 VAL A C 1
ATOM 1275 O O . VAL A 1 161 ? -11.335 5.829 10.725 1.00 97.81 161 VAL A O 1
ATOM 1278 N N . ARG A 1 162 ? -11.890 7.964 11.139 1.00 97.25 162 ARG A N 1
ATOM 1279 C CA . ARG A 1 162 ? -12.259 7.765 12.544 1.00 97.25 162 ARG A CA 1
ATOM 1280 C C . ARG A 1 162 ? -13.348 6.702 12.695 1.00 97.25 162 ARG A C 1
ATOM 1282 O O . ARG A 1 162 ? -13.247 5.821 13.551 1.00 97.25 162 ARG A O 1
ATOM 1289 N N . ARG A 1 163 ? -14.374 6.741 11.836 1.00 97.19 163 ARG A N 1
ATOM 1290 C CA . ARG A 1 163 ? -15.440 5.726 11.790 1.00 97.19 163 ARG A CA 1
ATOM 1291 C C . ARG A 1 163 ? -14.906 4.345 11.416 1.00 97.19 163 ARG A C 1
ATOM 1293 O O . ARG A 1 163 ? -15.270 3.380 12.090 1.00 97.19 163 ARG A O 1
ATOM 1300 N N . LEU A 1 164 ? -14.026 4.251 10.417 1.00 98.00 164 LEU A N 1
ATOM 1301 C CA . LEU A 1 164 ? -13.388 2.986 10.039 1.00 98.00 164 LEU A CA 1
ATOM 1302 C C . LEU A 1 164 ? -12.574 2.397 11.200 1.00 98.00 164 LEU A C 1
ATOM 1304 O O . LEU A 1 164 ? -12.726 1.226 11.533 1.00 98.00 164 LEU A O 1
ATOM 1308 N N . PHE A 1 165 ? -11.774 3.215 11.882 1.00 98.06 165 PHE A N 1
ATOM 1309 C CA . PHE A 1 165 ? -10.99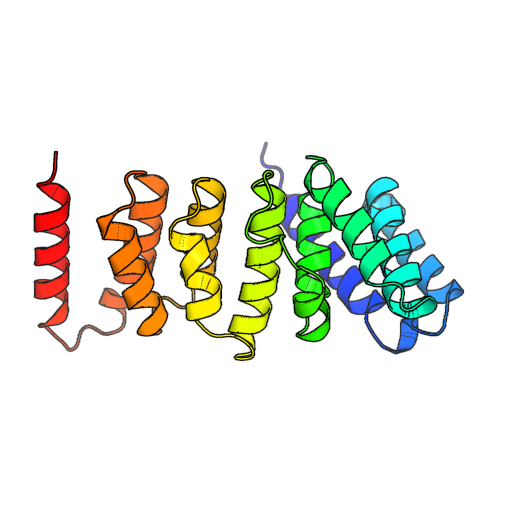2 2.811 13.052 1.00 98.06 165 PHE A CA 1
ATOM 1310 C C . PHE A 1 165 ? -11.848 2.313 14.218 1.00 98.06 165 PHE A C 1
ATOM 1312 O O . PHE A 1 165 ? -11.522 1.295 14.834 1.00 98.06 165 PHE A O 1
ATOM 1319 N N . ILE A 1 166 ? -12.969 2.979 14.505 1.00 97.19 166 ILE A N 1
ATOM 1320 C CA . ILE A 1 166 ? -13.925 2.505 15.514 1.00 97.19 166 ILE A CA 1
ATOM 1321 C C . ILE A 1 166 ? -14.493 1.136 15.119 1.00 97.19 166 ILE A C 1
ATOM 1323 O O . ILE A 1 166 ? -14.638 0.272 15.985 1.00 97.19 166 ILE A O 1
ATOM 1327 N N . GLU A 1 167 ? -14.799 0.920 13.838 1.00 97.00 167 GLU A N 1
ATOM 1328 C CA . GLU A 1 167 ? -15.283 -0.375 13.357 1.00 97.00 167 GLU A CA 1
ATOM 1329 C C . GLU A 1 167 ? -14.211 -1.465 13.463 1.00 97.00 167 GLU A C 1
ATOM 1331 O O . GLU A 1 167 ? -14.477 -2.532 14.017 1.00 97.00 167 GLU A O 1
ATOM 1336 N N . MET A 1 168 ? -12.975 -1.171 13.049 1.00 97.62 168 MET A N 1
ATOM 1337 C CA . MET A 1 168 ? -11.834 -2.074 13.218 1.00 97.62 168 MET A CA 1
ATOM 1338 C C . MET A 1 168 ? -11.661 -2.481 14.686 1.00 97.62 168 MET A C 1
ATOM 1340 O O . MET A 1 168 ? -11.552 -3.667 14.987 1.00 97.62 168 MET A O 1
ATOM 1344 N N . LEU A 1 169 ? -11.725 -1.535 15.632 1.00 97.50 169 LEU A N 1
ATOM 1345 C CA . LEU A 1 169 ? -11.596 -1.819 17.068 1.00 97.50 169 LEU A CA 1
ATOM 1346 C C . LEU A 1 169 ? -12.681 -2.746 17.633 1.00 97.50 169 LEU A C 1
ATOM 1348 O O . LEU A 1 169 ? -12.449 -3.380 18.668 1.00 97.50 169 LEU A O 1
ATOM 1352 N N . ARG A 1 170 ? -13.861 -2.837 17.007 1.00 95.19 170 ARG A N 1
ATOM 1353 C CA . ARG A 1 170 ? -14.922 -3.757 17.454 1.00 95.19 170 ARG A CA 1
ATOM 1354 C C . ARG A 1 170 ? -14.580 -5.216 17.179 1.00 95.19 170 ARG A C 1
ATOM 1356 O O . ARG A 1 170 ? -15.061 -6.080 17.906 1.00 95.19 170 ARG A O 1
ATOM 1363 N N . ARG A 1 171 ? -13.779 -5.482 16.146 1.00 93.81 171 ARG A N 1
ATOM 1364 C CA . ARG A 1 171 ? -13.522 -6.834 15.626 1.00 93.81 171 ARG A CA 1
ATOM 1365 C C . ARG A 1 171 ? -12.062 -7.261 15.752 1.00 93.81 171 ARG A C 1
ATOM 1367 O O . ARG A 1 171 ? -11.778 -8.453 15.800 1.00 93.81 171 ARG A O 1
ATOM 1374 N N . GLU A 1 172 ? -11.137 -6.308 15.814 1.00 97.00 172 GLU A N 1
ATOM 1375 C CA . GLU A 1 172 ? -9.711 -6.590 15.891 1.00 97.00 172 GLU A CA 1
ATOM 1376 C C . GLU A 1 172 ? -9.343 -7.167 17.258 1.00 97.00 172 GLU A C 1
ATOM 1378 O O . GLU A 1 172 ? -9.581 -6.548 18.298 1.00 97.00 172 GLU A O 1
ATOM 1383 N N . SER A 1 173 ? -8.720 -8.340 17.249 1.00 94.69 173 SER A N 1
ATOM 1384 C CA . SER A 1 173 ? -8.268 -9.043 18.448 1.00 94.69 173 SER A CA 1
ATOM 1385 C C . SER A 1 173 ? -6.798 -8.777 18.764 1.00 94.69 173 SER A C 1
ATOM 1387 O O . SER A 1 173 ? -6.377 -8.908 19.914 1.00 94.69 173 SER A O 1
ATOM 1389 N N . ARG A 1 174 ? -5.993 -8.374 17.775 1.00 97.06 174 ARG A N 1
ATOM 1390 C CA . ARG A 1 174 ? -4.556 -8.165 17.962 1.00 97.06 174 ARG A CA 1
ATOM 1391 C C . ARG A 1 174 ? -4.262 -6.864 18.688 1.00 97.06 174 ARG A C 1
ATOM 1393 O O . ARG A 1 174 ? -4.519 -5.779 18.172 1.00 97.06 174 ARG A O 1
ATOM 1400 N N . GLY A 1 175 ? -3.637 -6.984 19.859 1.00 96.06 175 GLY A N 1
ATOM 1401 C CA . GLY A 1 175 ? -3.266 -5.845 20.699 1.00 96.06 175 GLY A CA 1
ATOM 1402 C C . GLY A 1 175 ? -2.422 -4.794 19.974 1.00 96.06 175 GLY A C 1
ATOM 1403 O O . GLY A 1 175 ? -2.680 -3.611 20.148 1.00 96.06 175 GLY A O 1
ATOM 1404 N N . GLU A 1 176 ? -1.485 -5.208 19.114 1.00 96.75 176 GLU A N 1
ATOM 1405 C CA . GLU A 1 176 ? -0.623 -4.289 18.350 1.00 96.75 176 GLU A CA 1
ATOM 1406 C C . GLU A 1 176 ? -1.432 -3.332 17.453 1.00 96.75 176 GLU A C 1
ATOM 1408 O O . GLU A 1 176 ? -1.242 -2.120 17.506 1.00 96.75 176 GLU A O 1
ATOM 1413 N N . ILE A 1 177 ? -2.406 -3.860 16.704 1.00 97.94 177 ILE A N 1
ATOM 1414 C CA . ILE A 1 177 ? -3.252 -3.080 15.792 1.00 97.94 177 ILE A CA 1
ATOM 1415 C C . ILE A 1 177 ? -4.229 -2.226 16.601 1.00 97.94 177 ILE A C 1
ATOM 1417 O O . ILE A 1 177 ? -4.412 -1.046 16.314 1.00 97.94 177 ILE A O 1
ATOM 1421 N N . ARG A 1 178 ? -4.833 -2.798 17.653 1.00 98.19 178 ARG A N 1
ATOM 1422 C CA . ARG A 1 178 ? -5.744 -2.059 18.538 1.00 98.19 178 ARG A CA 1
ATOM 1423 C C . ARG A 1 178 ? -5.055 -0.857 19.179 1.00 98.19 178 ARG A C 1
ATOM 1425 O O . ARG A 1 178 ? -5.638 0.220 19.196 1.00 98.19 178 ARG A O 1
ATOM 1432 N N . ASN A 1 179 ? -3.844 -1.039 19.704 1.00 96.69 179 ASN A N 1
ATOM 1433 C CA . ASN A 1 179 ? -3.087 0.028 20.353 1.00 96.69 179 ASN A CA 1
ATOM 1434 C C . ASN A 1 179 ? -2.734 1.129 19.359 1.00 96.69 179 ASN A C 1
ATOM 1436 O O . ASN A 1 179 ? -2.996 2.287 19.652 1.00 96.69 179 ASN A O 1
ATOM 1440 N N . LEU A 1 180 ? -2.262 0.767 18.165 1.00 96.81 180 LEU A N 1
ATOM 1441 C CA . LEU A 1 180 ? -1.978 1.727 17.101 1.00 96.81 180 LEU A CA 1
ATOM 1442 C C . LEU A 1 180 ? -3.209 2.571 16.735 1.00 96.81 180 LEU A C 1
ATOM 1444 O O . LEU A 1 180 ? -3.113 3.788 16.608 1.00 96.81 180 LEU A O 1
ATOM 1448 N N . ILE A 1 181 ? -4.379 1.939 16.608 1.00 97.12 181 ILE A N 1
ATOM 1449 C CA . ILE A 1 181 ? -5.628 2.655 16.327 1.00 97.12 181 ILE A CA 1
ATOM 1450 C C . ILE A 1 181 ? -6.017 3.561 17.504 1.00 97.12 181 ILE A C 1
ATOM 1452 O O . ILE A 1 181 ? -6.412 4.706 17.297 1.00 97.12 181 ILE A O 1
ATOM 1456 N N . LEU A 1 182 ? -5.909 3.078 18.744 1.00 96.81 182 LEU A N 1
ATOM 1457 C CA . LEU A 1 182 ? -6.203 3.886 19.931 1.00 96.81 182 LEU A CA 1
ATOM 1458 C C . LEU A 1 182 ? -5.261 5.088 20.043 1.00 96.81 182 LEU A C 1
ATOM 1460 O O . LEU A 1 182 ? -5.725 6.180 20.357 1.00 96.81 182 LEU A O 1
ATOM 1464 N N . GLU A 1 183 ? -3.973 4.909 19.764 1.00 95.00 183 GLU A N 1
ATOM 1465 C CA . GLU A 1 183 ? -2.976 5.980 19.716 1.00 95.00 183 GLU A CA 1
ATOM 1466 C C . GLU A 1 183 ? -3.318 7.002 18.632 1.00 95.00 183 GLU A C 1
ATOM 1468 O O . GLU A 1 183 ? -3.353 8.198 18.917 1.00 95.00 183 GLU A O 1
ATOM 1473 N N . ALA A 1 184 ? -3.667 6.547 17.426 1.00 93.81 184 ALA A N 1
ATOM 1474 C CA . ALA A 1 184 ? -4.092 7.423 16.340 1.00 93.81 184 ALA A CA 1
ATOM 1475 C C . ALA A 1 184 ? -5.325 8.257 16.732 1.00 93.81 184 ALA A C 1
ATOM 1477 O O . ALA A 1 184 ? -5.322 9.474 16.568 1.00 93.81 184 ALA A O 1
ATOM 1478 N N . LEU A 1 185 ? -6.334 7.634 17.354 1.00 93.94 185 LEU A N 1
ATOM 1479 C CA . LEU A 1 185 ? -7.543 8.316 17.831 1.00 93.94 185 LEU A CA 1
ATOM 1480 C C . LEU A 1 185 ? -7.289 9.243 19.037 1.00 93.94 185 LEU A C 1
ATOM 1482 O O . LEU A 1 185 ? -8.016 10.218 19.216 1.00 93.94 185 LEU A O 1
ATOM 1486 N N . SER A 1 186 ? -6.283 8.947 19.868 1.00 88.12 186 SER A N 1
ATOM 1487 C CA . SER A 1 186 ? -5.968 9.705 21.094 1.00 88.12 186 SER A CA 1
ATOM 1488 C C . SER A 1 186 ? -4.960 10.831 20.866 1.00 88.12 186 SER A C 1
ATOM 1490 O O . SER A 1 186 ? -4.931 11.793 21.630 1.00 88.12 186 SER A O 1
ATOM 1492 N N . SER A 1 187 ? -4.144 10.760 19.809 1.00 72.19 187 SER A N 1
ATOM 1493 C CA . SER A 1 187 ? -3.110 11.761 19.500 1.00 72.19 187 SER A CA 1
ATOM 1494 C C . SER A 1 187 ? -3.662 13.182 19.281 1.00 72.19 187 SER A C 1
ATOM 1496 O O . SER A 1 187 ? -2.897 14.145 19.271 1.00 72.19 187 SER A O 1
ATOM 1498 N N . LYS A 1 188 ? -4.994 13.341 19.232 1.00 59.41 188 LYS A N 1
ATOM 1499 C CA . LYS A 1 188 ? -5.691 14.630 19.180 1.00 59.41 188 LYS A CA 1
ATOM 1500 C C . LYS A 1 188 ? -6.645 14.963 20.336 1.00 59.41 188 LYS A C 1
ATOM 1502 O O . LYS A 1 188 ? -7.077 16.112 20.391 1.00 59.41 188 LYS A O 1
ATOM 1507 N N . THR A 1 189 ? -6.884 14.096 21.331 1.00 48.72 189 THR A N 1
ATOM 1508 C CA . THR A 1 189 ? -7.581 14.547 22.564 1.00 48.72 189 THR A CA 1
ATOM 1509 C C . THR A 1 189 ? -6.771 15.599 23.335 1.00 48.72 189 THR A C 1
ATOM 1511 O O . THR A 1 189 ? -7.323 16.335 24.143 1.00 48.72 189 THR A O 1
ATOM 1514 N N . HIS A 1 190 ? -5.471 15.744 23.051 1.00 41.06 190 HIS A N 1
ATOM 1515 C CA . HIS A 1 190 ? -4.624 16.779 23.651 1.00 41.06 190 HIS A CA 1
ATOM 1516 C C . HIS A 1 190 ? -4.541 18.102 22.870 1.00 41.06 190 HIS A C 1
ATOM 1518 O O . HIS A 1 190 ? -4.106 19.093 23.450 1.00 41.06 190 HIS A O 1
ATOM 1524 N N . ALA A 1 191 ? -4.958 18.157 21.599 1.00 41.94 191 ALA A N 1
ATOM 1525 C CA . ALA A 1 191 ? -4.879 19.388 20.798 1.00 41.94 191 ALA A CA 1
ATOM 1526 C C . ALA A 1 191 ? -6.197 20.187 20.765 1.00 41.94 191 ALA A C 1
ATOM 1528 O O . ALA A 1 191 ? -6.183 21.362 20.412 1.00 41.94 191 ALA A O 1
ATOM 1529 N N . GLU A 1 192 ? -7.319 19.576 21.160 1.00 42.72 192 GLU A N 1
ATOM 1530 C CA . GLU A 1 192 ? -8.663 20.177 21.096 1.00 42.72 192 GLU A CA 1
ATOM 1531 C C . GLU A 1 192 ? -9.422 20.082 22.436 1.00 42.72 192 GLU A C 1
ATOM 1533 O O . GLU A 1 192 ? -10.649 20.033 22.470 1.00 42.72 192 GLU A O 1
ATOM 1538 N N . ASN A 1 193 ? -8.717 20.111 23.576 1.00 44.00 193 ASN A N 1
ATOM 1539 C CA . ASN A 1 193 ? -9.367 20.253 24.884 1.00 44.00 193 ASN A CA 1
ATOM 1540 C C . ASN A 1 193 ? -9.801 21.708 25.150 1.00 44.00 193 ASN A C 1
ATOM 1542 O O . ASN A 1 193 ? -9.269 22.414 26.005 1.00 44.00 193 ASN A O 1
ATOM 1546 N N . SER A 1 194 ? -10.851 22.105 24.433 1.00 46.25 194 SER A N 1
ATOM 1547 C CA . SER A 1 194 ? -11.948 22.932 24.936 1.00 46.25 194 SER A CA 1
ATOM 1548 C C . SER A 1 194 ? -13.285 22.214 24.681 1.00 46.25 194 SER A C 1
ATOM 1550 O O . SER A 1 194 ? -14.186 22.741 24.039 1.00 46.25 194 SER A O 1
ATOM 1552 N N . GLY A 1 195 ? -13.435 20.984 25.191 1.00 47.59 195 GLY A N 1
ATOM 1553 C CA . GLY A 1 195 ? -14.692 20.241 25.070 1.00 47.59 195 GLY A CA 1
ATOM 1554 C C . GLY A 1 195 ? -14.764 18.977 25.926 1.00 47.59 195 GLY A C 1
ATOM 1555 O O . GLY A 1 195 ? -14.479 17.883 25.463 1.00 47.59 195 GLY A O 1
ATOM 1556 N N . GLU A 1 196 ? -15.250 19.111 27.161 1.00 48.66 196 GLU A N 1
ATOM 1557 C CA . GLU A 1 196 ? -15.441 18.072 28.200 1.00 48.66 196 GLU A CA 1
ATOM 1558 C C . GLU A 1 196 ? -16.386 16.890 27.820 1.00 48.66 196 GLU A C 1
ATOM 1560 O O . GLU A 1 196 ? -16.747 16.053 28.656 1.00 48.66 196 GLU A O 1
ATOM 1565 N N . SER A 1 197 ? -16.844 16.843 26.565 1.00 54.06 197 SER A N 1
ATOM 1566 C CA . SER A 1 197 ? -17.833 15.906 26.014 1.00 54.06 197 SER A CA 1
ATOM 1567 C C . SER A 1 197 ? -17.199 14.601 25.526 1.00 54.06 197 SER A C 1
ATOM 1569 O O . SER A 1 197 ? -17.682 13.510 25.846 1.00 54.06 197 SER A O 1
ATOM 1571 N N . ASP A 1 198 ? -16.093 14.697 24.791 1.00 55.78 198 ASP A N 1
ATOM 1572 C CA . ASP A 1 198 ? -15.619 13.583 23.963 1.00 55.78 198 ASP A CA 1
ATOM 1573 C C . ASP A 1 198 ? -14.744 12.607 24.753 1.00 55.78 198 ASP A C 1
ATOM 1575 O O . ASP A 1 198 ? -14.796 11.393 24.538 1.00 55.78 198 ASP A O 1
ATOM 1579 N N . GLU A 1 199 ? -14.069 13.110 25.786 1.00 52.53 199 GLU A N 1
ATOM 1580 C CA . GLU A 1 199 ? -13.325 12.313 26.761 1.00 52.53 199 GLU A CA 1
ATOM 1581 C C . GLU A 1 199 ? -14.254 11.343 27.513 1.00 52.53 199 GLU A C 1
ATOM 1583 O O . GLU A 1 199 ? -13.937 10.167 27.684 1.00 52.53 199 GLU A O 1
ATOM 1588 N N . LYS A 1 200 ? -15.477 11.773 27.866 1.00 57.72 200 LYS A N 1
ATOM 1589 C CA . LYS A 1 200 ? -16.481 10.910 28.522 1.00 57.72 200 LYS A CA 1
ATOM 1590 C C . LYS A 1 200 ? -17.020 9.823 27.586 1.00 57.72 200 LYS A C 1
ATOM 1592 O O . LYS A 1 200 ? -17.448 8.768 28.066 1.00 57.72 200 LYS A O 1
ATOM 1597 N N . ILE A 1 201 ? -17.026 10.059 26.273 1.00 59.06 201 ILE A N 1
ATOM 1598 C CA . ILE A 1 201 ? -17.467 9.086 25.264 1.00 59.06 201 ILE A CA 1
ATOM 1599 C C . ILE A 1 201 ? -16.361 8.056 25.016 1.00 59.06 201 ILE A C 1
ATOM 1601 O O . ILE A 1 201 ? -16.627 6.853 25.096 1.00 59.06 201 ILE A O 1
ATOM 1605 N N . LEU A 1 202 ? -15.121 8.504 24.804 1.00 53.72 202 LEU A N 1
ATOM 1606 C CA . LEU A 1 202 ? -13.958 7.630 24.633 1.00 53.72 202 LEU A CA 1
ATOM 1607 C C . LEU A 1 202 ? -13.695 6.784 25.882 1.00 53.72 202 LEU A C 1
ATOM 1609 O O . LEU A 1 202 ? -13.526 5.573 25.765 1.00 53.72 202 LEU A O 1
ATOM 1613 N N . ASP A 1 203 ? -13.786 7.357 27.081 1.00 65.81 203 ASP A N 1
ATOM 1614 C CA . ASP A 1 203 ? -13.557 6.626 28.330 1.00 65.81 203 ASP A CA 1
ATOM 1615 C C . ASP A 1 203 ? -14.650 5.564 28.589 1.00 65.81 203 ASP A C 1
ATOM 1617 O O . ASP A 1 203 ? -14.384 4.473 29.104 1.00 65.81 203 ASP A O 1
ATOM 1621 N N . LYS A 1 204 ? -15.887 5.812 28.128 1.00 67.12 204 LYS A N 1
ATOM 1622 C CA . LYS A 1 204 ? -16.961 4.800 28.100 1.00 67.12 204 LYS A CA 1
ATOM 1623 C C . LYS A 1 204 ? -16.700 3.696 27.075 1.00 67.12 204 LYS A C 1
ATOM 1625 O O . LYS A 1 204 ? -16.990 2.535 27.369 1.00 67.12 204 LYS A O 1
ATOM 1630 N N . ILE A 1 205 ? -16.175 4.031 25.896 1.00 66.06 205 ILE A N 1
ATOM 1631 C CA . ILE A 1 205 ? -15.819 3.052 24.858 1.00 66.06 205 ILE A CA 1
ATOM 1632 C C . ILE A 1 205 ? -14.651 2.183 25.346 1.00 66.06 205 ILE A C 1
ATOM 1634 O O . ILE A 1 205 ? -14.765 0.960 25.336 1.00 66.06 205 ILE A O 1
ATOM 1638 N N . ILE A 1 206 ? -13.591 2.783 25.891 1.00 66.62 206 ILE A N 1
ATOM 1639 C CA . ILE A 1 206 ? -12.423 2.088 26.452 1.00 66.62 206 ILE A CA 1
ATOM 1640 C C . ILE A 1 206 ? -12.833 1.176 27.617 1.00 66.62 206 ILE A C 1
ATOM 1642 O O . ILE A 1 206 ? -12.445 0.007 27.648 1.00 66.62 206 ILE A O 1
ATOM 1646 N N . LYS A 1 207 ? -13.671 1.652 28.550 1.00 71.69 207 LYS A N 1
ATOM 1647 C CA . LYS A 1 207 ? -14.192 0.823 29.656 1.00 71.69 207 LYS A CA 1
ATOM 1648 C C . LYS A 1 207 ? -15.059 -0.340 29.180 1.00 71.69 207 LYS A C 1
ATOM 1650 O O . LYS A 1 207 ? -15.057 -1.384 29.827 1.00 71.69 207 LYS A O 1
ATOM 1655 N N . LYS A 1 208 ? -15.796 -0.185 28.076 1.00 62.28 208 LYS A N 1
ATOM 1656 C CA . LYS A 1 208 ? -16.567 -1.283 27.472 1.00 62.28 208 LYS A CA 1
ATOM 1657 C C . LYS A 1 208 ? -15.667 -2.286 26.751 1.00 62.28 208 LYS A C 1
ATOM 1659 O O . LYS A 1 208 ? -15.886 -3.482 26.897 1.00 62.28 208 LYS A O 1
ATOM 1664 N N . LEU A 1 209 ? -14.636 -1.820 26.048 1.00 54.59 209 LEU A N 1
ATOM 1665 C CA . LEU A 1 209 ? -13.700 -2.679 25.317 1.00 54.59 209 LEU A CA 1
ATOM 1666 C C . LEU A 1 209 ? -12.753 -3.462 26.243 1.00 54.59 209 LEU A C 1
ATOM 1668 O O . LEU A 1 209 ? -12.371 -4.571 25.901 1.00 54.59 209 LEU A O 1
ATOM 1672 N N . LYS A 1 210 ? -12.426 -2.942 27.436 1.00 54.59 210 LYS A N 1
ATOM 1673 C CA . LYS A 1 210 ? -11.650 -3.661 28.472 1.00 54.59 210 LYS A CA 1
ATOM 1674 C C . LYS A 1 210 ? -12.447 -4.732 29.239 1.00 54.59 210 LYS A C 1
ATOM 1676 O O . LYS A 1 210 ? -11.880 -5.404 30.093 1.00 54.59 210 LYS A O 1
ATOM 1681 N N . ARG A 1 211 ? -13.758 -4.855 28.999 1.00 51.22 211 ARG A N 1
ATOM 1682 C CA . ARG A 1 211 ? -14.659 -5.791 29.703 1.00 51.22 211 ARG A CA 1
ATOM 1683 C C . ARG A 1 211 ? -15.097 -6.987 28.859 1.00 51.22 211 ARG A C 1
ATOM 1685 O O . ARG A 1 211 ? -15.888 -7.788 29.348 1.00 51.22 211 ARG A O 1
ATOM 1692 N N . VAL A 1 212 ? -14.624 -7.101 27.621 1.00 39.81 212 VAL A N 1
ATOM 1693 C CA . VAL A 1 212 ? -14.871 -8.287 26.796 1.00 39.81 212 VAL A CA 1
ATOM 1694 C C . VAL A 1 212 ? -13.704 -9.254 27.039 1.00 39.81 212 VAL A C 1
ATOM 1696 O O . VAL A 1 212 ? -12.570 -8.840 26.790 1.00 39.81 212 VAL A O 1
ATOM 1699 N N . PRO A 1 213 ? -13.947 -10.444 27.622 1.00 47.03 213 PRO A N 1
ATOM 1700 C CA . PRO A 1 213 ? -12.907 -11.444 27.864 1.00 47.03 213 PRO A CA 1
ATOM 1701 C C . PRO A 1 213 ? -12.308 -11.996 26.567 1.00 47.03 213 PRO A C 1
ATOM 1703 O O . PRO A 1 213 ? -13.024 -12.008 25.538 1.00 47.03 213 PRO A O 1
#

pLDDT: mean 83.53, std 17.41, range [29.48, 98.62]

Sequence (213 aa):
MEIKGDENCQLVLYKIISQLLSEECVSNKSRVREILNGYNECFGEDVVSLLSDMVLHVKCEGEVGKFLAILRDKLHDKKLRDEATLILRELCSREILDHLKGWSDDLEPSVRIAYLKCLLKLFDRGEVGIEDLTPLAEDPSPKVRLALASSLSIHAEREEVRRLFIEMLRRESRGEIRNLILEALSSKTHAENSGESDEKILDKIIKKLKRVP

Radius of gyration: 20.15 Å; chains: 1; bounding box: 44×38×54 Å

Foldseek 3Di:
DDCPPDPVLLVLLLVLLVVCPDPVNLPDPVVLVVSLVVCCVPDPPVLSVLSVLCSCCVRPVVNLLVNVVVLLVQCVPPVCLVVSLSNLLSPQDPVSLVSCPCLCVDPDVSSNLSNLSSQLSCVVVVNDDVVVVLSQLPPPDVVSVQSSLQSCLVVCVPVSSVVSLLVSLVPDPDPNSVVSSVCSNVVCVVVPPPDPPVCVVVVVVVVVSVPDD

Secondary structure (DSSP, 8-state):
---TTHHHHHHHHHHHHHHHHSGGGTT-HHHHHHHHHTTTTTS-HHHHHHHHHHIIIIIIS--HHHHHHHHHHHHHSTTTHHHHHHHHHHH--HHHHHH-TTGGG-SSHHHHHHHHHHHHHHHHTTSS-HHHHGGGGG-SSHHHHHHHHHHHGGGTTSHHHHHHHHHHHHH---HHHHHHHHHHHHTTTTT--S-TTHHHHHHHHHHHHTT--